Protein AF-A0A8T4GFH6-F1 (afdb_monomer_lite)

Foldseek 3Di:
DDDPPPPQADPWVLLQQLQVCLQVLPQVSNQVQAPLAAFFHRDDPVLSVVSNVWRKAFDGKDFPDDDPFWTWMWTWMATNRRIDIFTFTFGCDPSHTGRHAGCGPDTGGHHDPCPVWVLLQQLQVCLQVLNQVSNQVLADPQAQDHGDDPVLSVVSNVWHKHWDTKDFPDDDPFKTWMWTWMATNNRIDIWIFIFGQDVHDGGRRHGVVDDSSRPD

Organism: NCBI:txid261290

Radius of gyration: 20.53 Å; chains: 1; bounding box: 61×38×57 Å

Structure (mmCIF, N/CA/C/O backbone):
data_AF-A0A8T4GFH6-F1
#
_entry.id   AF-A0A8T4GFH6-F1
#
loop_
_atom_site.group_PDB
_atom_site.id
_atom_site.type_symbol
_atom_site.label_atom_id
_atom_site.label_alt_id
_atom_site.label_comp_id
_atom_site.label_asym_id
_atom_site.label_entity_id
_atom_site.label_seq_id
_atom_site.pdbx_PDB_ins_code
_atom_site.Cartn_x
_atom_site.Cartn_y
_atom_site.Cartn_z
_atom_site.occupancy
_atom_site.B_iso_or_equiv
_atom_site.auth_seq_id
_atom_site.auth_comp_id
_atom_site.auth_asym_id
_atom_site.auth_atom_id
_atom_site.pdbx_PDB_model_num
ATOM 1 N N . MET A 1 1 ? 38.550 -24.217 -15.543 1.00 35.81 1 MET A N 1
ATOM 2 C CA . MET A 1 1 ? 38.622 -23.126 -14.550 1.00 35.81 1 MET A CA 1
ATOM 3 C C . MET A 1 1 ? 37.223 -22.573 -14.432 1.00 35.81 1 MET A C 1
ATOM 5 O O . MET A 1 1 ? 36.582 -22.454 -15.469 1.00 35.81 1 MET A O 1
ATOM 9 N N . SER A 1 2 ? 36.741 -22.339 -13.216 1.00 39.94 2 SER A N 1
ATOM 10 C CA . SER A 1 2 ? 35.394 -21.816 -12.995 1.00 39.94 2 SER A CA 1
ATOM 11 C C . SER A 1 2 ? 35.290 -20.365 -13.444 1.00 39.94 2 SER A C 1
ATOM 13 O O . SER A 1 2 ? 36.202 -19.576 -13.206 1.00 39.94 2 SER A O 1
ATOM 15 N N . THR A 1 3 ? 34.137 -20.022 -13.995 1.00 38.81 3 THR A N 1
ATOM 16 C CA . THR A 1 3 ? 33.502 -18.730 -13.759 1.00 38.81 3 THR A CA 1
ATOM 17 C C . THR A 1 3 ? 32.104 -19.063 -13.278 1.00 38.81 3 THR A C 1
ATOM 19 O O . THR A 1 3 ? 31.252 -19.411 -14.094 1.00 38.81 3 THR A O 1
ATOM 22 N N . ASP A 1 4 ? 31.900 -19.025 -11.960 1.00 40.75 4 ASP A N 1
ATOM 23 C CA . ASP A 1 4 ? 30.557 -18.872 -11.411 1.00 40.75 4 ASP A CA 1
ATOM 24 C C . ASP A 1 4 ? 29.979 -17.613 -12.047 1.00 40.75 4 ASP A C 1
ATOM 26 O O . ASP A 1 4 ? 30.503 -16.510 -11.866 1.00 40.75 4 ASP A O 1
ATOM 30 N N . GLN A 1 5 ? 28.964 -17.800 -12.883 1.00 38.12 5 GLN A N 1
ATOM 31 C CA . GLN A 1 5 ? 28.286 -16.701 -13.540 1.00 38.12 5 GLN A CA 1
ATOM 32 C C . GLN A 1 5 ? 27.354 -16.084 -12.503 1.00 38.12 5 GLN A C 1
ATOM 34 O O . GLN A 1 5 ? 26.174 -16.412 -12.442 1.00 38.12 5 GLN A O 1
ATOM 39 N N . VAL A 1 6 ? 27.928 -15.228 -11.651 1.00 42.19 6 VAL A N 1
ATOM 40 C CA . VAL A 1 6 ? 27.168 -14.310 -10.802 1.00 42.19 6 VAL A CA 1
ATOM 41 C C . VAL A 1 6 ? 26.246 -13.548 -11.743 1.00 42.19 6 VAL A C 1
ATOM 43 O O . VAL A 1 6 ? 26.714 -12.724 -12.533 1.00 42.19 6 VAL A O 1
ATOM 46 N N . ILE A 1 7 ? 24.956 -13.881 -11.713 1.00 48.34 7 ILE A N 1
ATOM 47 C CA . ILE A 1 7 ? 23.935 -13.143 -12.443 1.00 48.34 7 ILE A CA 1
ATOM 48 C C . ILE A 1 7 ? 23.921 -11.767 -11.790 1.00 48.34 7 ILE A C 1
ATOM 50 O O . ILE A 1 7 ? 23.471 -11.615 -10.658 1.00 48.34 7 ILE A O 1
ATOM 54 N N . SER A 1 8 ? 24.512 -10.778 -12.457 1.00 52.97 8 SER A N 1
ATOM 55 C CA . SER A 1 8 ? 24.492 -9.407 -11.969 1.00 52.97 8 SER A CA 1
ATOM 56 C C . SER A 1 8 ? 23.050 -8.922 -12.031 1.00 52.97 8 SER A C 1
ATOM 58 O O . SER A 1 8 ? 22.541 -8.670 -13.127 1.00 52.97 8 SER A O 1
ATOM 60 N N . SER A 1 9 ? 22.406 -8.810 -10.871 1.00 74.25 9 SER A N 1
ATOM 61 C CA . SER A 1 9 ? 21.092 -8.195 -10.748 1.00 74.25 9 SER A CA 1
ATOM 62 C C . SER A 1 9 ? 21.139 -6.800 -11.373 1.00 74.25 9 SER A C 1
ATOM 64 O O . SER A 1 9 ? 21.962 -5.947 -11.033 1.00 74.25 9 SER A O 1
ATOM 66 N N . SER A 1 10 ? 20.260 -6.573 -12.338 1.00 89.56 10 SER A N 1
ATOM 67 C CA . SER A 1 10 ? 20.090 -5.288 -13.004 1.00 89.56 10 SER A CA 1
ATOM 68 C C . SER A 1 10 ? 18.603 -5.063 -13.270 1.00 89.56 10 SER A C 1
ATOM 70 O O . SER A 1 10 ? 17.847 -6.042 -13.319 1.00 89.56 10 SER A O 1
ATOM 72 N N . PRO A 1 11 ? 18.160 -3.812 -13.478 1.00 91.69 11 PRO A N 1
ATOM 73 C CA . PRO A 1 11 ? 16.785 -3.525 -13.884 1.00 91.69 11 PRO A CA 1
ATOM 74 C C . PRO A 1 11 ? 16.386 -4.328 -15.130 1.00 91.69 11 PRO A C 1
ATOM 76 O O . PRO A 1 11 ? 15.319 -4.931 -15.164 1.00 91.69 11 PRO A O 1
ATOM 79 N N . GLN A 1 12 ? 17.303 -4.452 -16.098 1.00 94.69 12 GLN A N 1
ATOM 80 C CA . GLN A 1 12 ? 17.122 -5.265 -17.300 1.00 94.69 12 GLN A CA 1
ATOM 81 C C . GLN A 1 12 ? 16.995 -6.768 -17.009 1.00 94.69 12 GLN A C 1
ATOM 83 O O . GLN A 1 12 ? 16.082 -7.402 -17.525 1.00 94.69 12 GLN A O 1
ATOM 88 N N . ALA A 1 13 ? 17.884 -7.353 -16.199 1.00 93.31 13 ALA A N 1
ATOM 89 C CA . ALA A 1 13 ? 17.824 -8.784 -15.877 1.00 93.31 13 ALA A CA 1
ATOM 90 C C . ALA A 1 13 ? 16.562 -9.132 -15.068 1.00 93.31 13 ALA A C 1
ATOM 92 O O . ALA A 1 13 ? 15.988 -10.209 -15.231 1.00 93.31 13 ALA A O 1
ATOM 93 N N . THR A 1 14 ? 16.100 -8.191 -14.243 1.00 94.19 14 THR A N 1
ATOM 94 C CA . THR A 1 14 ? 14.831 -8.276 -13.508 1.00 94.19 14 THR A CA 1
ATOM 95 C C . THR A 1 14 ? 13.653 -8.213 -14.465 1.00 94.19 14 THR A C 1
ATOM 97 O O . THR A 1 14 ? 12.796 -9.082 -14.414 1.00 94.19 14 THR A O 1
ATOM 100 N N . ALA A 1 15 ? 13.634 -7.238 -15.377 1.00 93.88 15 ALA A N 1
ATOM 101 C CA . ALA A 1 15 ? 12.613 -7.108 -16.410 1.00 93.88 15 ALA A CA 1
ATOM 102 C C . ALA A 1 15 ? 12.519 -8.357 -17.305 1.00 93.88 15 ALA A C 1
ATOM 104 O O . ALA A 1 15 ? 11.422 -8.819 -17.598 1.00 93.88 15 ALA A O 1
ATOM 105 N N . GLU A 1 16 ? 13.655 -8.936 -17.698 1.00 95.50 16 GLU A N 1
ATOM 106 C CA . GLU A 1 16 ? 13.700 -10.177 -18.478 1.00 95.50 16 GLU A CA 1
ATOM 107 C C . GLU A 1 16 ? 13.177 -11.380 -17.677 1.00 95.50 16 GLU A C 1
ATOM 109 O O . GLU A 1 16 ? 12.393 -12.172 -18.194 1.00 95.50 16 GLU A O 1
ATOM 114 N N . THR A 1 17 ? 13.574 -11.512 -16.407 1.00 95.38 17 THR A N 1
ATOM 115 C CA . THR A 1 17 ? 13.105 -12.602 -15.530 1.00 95.38 17 THR A CA 1
ATOM 116 C C . THR A 1 17 ? 11.615 -12.464 -15.218 1.00 95.38 17 THR A C 1
ATOM 118 O O . THR A 1 17 ? 10.894 -13.454 -15.229 1.00 95.38 17 THR A O 1
ATOM 121 N N . TYR A 1 18 ? 11.145 -11.232 -15.030 1.00 93.38 18 TYR A N 1
ATOM 122 C CA . TYR A 1 18 ? 9.743 -10.885 -14.836 1.00 93.38 18 TYR A CA 1
ATOM 123 C C . TYR A 1 18 ? 8.895 -11.277 -16.044 1.00 93.38 18 TYR A C 1
ATOM 125 O O . TYR A 1 18 ? 7.902 -11.976 -15.891 1.00 93.38 18 TYR A O 1
ATOM 133 N N . VAL A 1 19 ? 9.324 -10.902 -17.251 1.00 93.75 19 VAL A N 1
ATOM 134 C CA . VAL A 1 19 ? 8.632 -11.288 -18.488 1.00 93.75 19 VAL A CA 1
ATOM 135 C C . VAL A 1 19 ? 8.653 -12.803 -18.705 1.00 93.75 19 VAL A C 1
ATOM 137 O O . VAL A 1 19 ? 7.643 -13.366 -19.107 1.00 93.75 19 VAL A O 1
ATOM 140 N N . ARG A 1 20 ? 9.752 -13.486 -18.364 1.00 94.75 20 ARG A N 1
ATOM 141 C CA . ARG A 1 20 ? 9.820 -14.953 -18.424 1.00 94.75 20 ARG A CA 1
ATOM 142 C C . ARG A 1 20 ? 8.850 -15.630 -17.452 1.00 94.75 20 ARG A C 1
ATOM 144 O O . ARG A 1 20 ? 8.184 -16.572 -17.847 1.00 94.75 20 ARG A O 1
ATOM 151 N N . ALA A 1 21 ? 8.730 -15.140 -16.218 1.00 94.88 21 ALA A N 1
ATOM 152 C CA . ALA A 1 21 ? 7.780 -15.687 -15.247 1.00 94.88 21 ALA A CA 1
ATOM 153 C C . ALA A 1 21 ? 6.310 -15.459 -15.665 1.00 94.88 21 ALA A C 1
ATOM 155 O O . ALA A 1 21 ? 5.454 -16.292 -15.367 1.00 94.88 21 ALA A O 1
ATOM 156 N N . LEU A 1 22 ? 6.026 -14.378 -16.408 1.00 92.19 22 LEU A N 1
ATOM 157 C CA . LEU A 1 22 ? 4.728 -14.162 -17.059 1.00 92.19 22 LEU A CA 1
ATOM 158 C C . LEU A 1 22 ? 4.444 -15.203 -18.160 1.00 92.19 22 LEU A C 1
ATOM 160 O O . LEU A 1 22 ? 3.344 -15.750 -18.185 1.00 92.19 22 LEU A O 1
ATOM 164 N N . ASP A 1 23 ? 5.423 -15.489 -19.025 1.00 94.44 23 ASP A N 1
ATOM 165 C CA . ASP A 1 23 ? 5.332 -16.475 -20.123 1.00 94.44 23 ASP A CA 1
ATOM 166 C C . ASP A 1 23 ? 5.221 -17.927 -19.617 1.00 94.44 23 ASP A C 1
ATOM 168 O O . ASP A 1 23 ? 4.371 -18.693 -20.066 1.00 94.44 23 ASP A O 1
ATOM 172 N N . ASP A 1 24 ? 6.009 -18.285 -18.595 1.00 94.56 24 ASP A N 1
ATOM 173 C CA . ASP A 1 24 ? 5.951 -19.586 -17.907 1.00 94.56 24 ASP A CA 1
ATOM 174 C C . ASP A 1 24 ? 4.651 -19.781 -17.085 1.00 94.56 24 ASP A C 1
ATOM 176 O O . ASP A 1 24 ? 4.441 -20.846 -16.496 1.00 94.56 24 ASP A O 1
ATOM 180 N N . ALA A 1 25 ? 3.771 -18.771 -17.037 1.00 92.12 25 ALA A N 1
ATOM 181 C CA . ALA A 1 25 ? 2.560 -18.732 -16.220 1.00 92.12 25 ALA A CA 1
ATOM 182 C C . ALA A 1 25 ? 2.812 -18.954 -14.707 1.00 92.12 25 ALA A C 1
ATOM 184 O O . ALA A 1 25 ? 1.933 -19.437 -13.984 1.00 92.12 25 ALA A O 1
ATOM 185 N N . ASP A 1 26 ? 3.979 -18.540 -14.200 1.00 94.38 26 ASP A N 1
ATOM 186 C CA . ASP A 1 26 ? 4.351 -18.666 -12.789 1.00 94.38 26 ASP A CA 1
ATOM 187 C C . ASP A 1 26 ? 4.057 -17.371 -12.012 1.00 94.38 26 ASP A C 1
ATOM 189 O O . ASP A 1 26 ? 4.843 -16.414 -11.966 1.00 94.38 26 ASP A O 1
ATOM 193 N N . ARG A 1 27 ? 2.880 -17.345 -11.376 1.00 92.75 27 ARG A N 1
ATOM 194 C CA . ARG A 1 27 ? 2.432 -16.210 -10.561 1.00 92.75 27 ARG A CA 1
ATOM 195 C C . ARG A 1 27 ? 3.344 -15.942 -9.384 1.00 92.75 27 ARG A C 1
ATOM 197 O O . ARG A 1 27 ? 3.600 -14.780 -9.064 1.00 92.75 27 ARG A O 1
ATOM 204 N N . ASP A 1 28 ? 3.761 -17.001 -8.709 1.00 91.69 28 ASP A N 1
ATOM 205 C CA . ASP A 1 28 ? 4.446 -16.881 -7.436 1.00 91.69 28 ASP A CA 1
ATOM 206 C C . ASP A 1 28 ? 5.872 -16.368 -7.705 1.00 91.69 28 ASP A C 1
ATOM 208 O O . ASP A 1 28 ? 6.252 -15.347 -7.129 1.00 91.69 28 ASP A O 1
ATOM 212 N N . ALA A 1 29 ? 6.561 -16.900 -8.725 1.00 89.94 29 ALA A N 1
ATOM 213 C CA . ALA A 1 29 ? 7.823 -16.344 -9.231 1.00 89.94 29 ALA A CA 1
ATOM 214 C C . ALA A 1 29 ? 7.684 -14.901 -9.759 1.00 89.94 29 ALA A C 1
ATOM 216 O O . ALA A 1 29 ? 8.587 -14.077 -9.606 1.00 89.94 29 ALA A O 1
ATOM 217 N N . THR A 1 30 ? 6.542 -14.541 -10.351 1.00 90.62 30 THR A N 1
ATOM 218 C CA . THR A 1 30 ? 6.312 -13.152 -10.784 1.00 90.62 30 THR A CA 1
ATOM 219 C C . THR A 1 30 ? 6.056 -12.201 -9.607 1.00 90.62 30 THR A C 1
ATOM 221 O O . THR A 1 30 ? 6.358 -11.008 -9.690 1.00 90.62 30 THR A O 1
ATOM 224 N N . ASN A 1 31 ? 5.503 -12.704 -8.504 1.00 90.69 31 ASN A N 1
ATOM 225 C CA . ASN A 1 31 ? 5.265 -11.948 -7.275 1.00 90.69 31 ASN A CA 1
ATOM 226 C C . ASN A 1 31 ? 6.517 -11.773 -6.424 1.00 90.69 31 ASN A C 1
ATOM 228 O O . ASN A 1 31 ? 6.662 -10.734 -5.785 1.00 90.69 31 ASN A O 1
ATOM 232 N N . GLU A 1 32 ? 7.444 -12.725 -6.479 1.00 87.81 32 GLU A N 1
ATOM 233 C CA . GLU A 1 32 ? 8.786 -12.602 -5.899 1.00 87.81 32 GLU A CA 1
ATOM 234 C C . GLU A 1 32 ? 9.563 -11.397 -6.471 1.00 87.81 32 GLU A C 1
ATOM 236 O O . GLU A 1 32 ? 10.398 -10.815 -5.786 1.00 87.81 32 GLU A O 1
ATOM 241 N N . LEU A 1 33 ? 9.231 -10.948 -7.688 1.00 92.56 33 LEU A N 1
ATOM 242 C CA . LEU A 1 33 ? 9.870 -9.809 -8.367 1.00 92.56 33 LEU A CA 1
ATOM 243 C C . LEU A 1 33 ? 9.223 -8.445 -8.061 1.00 92.56 33 LEU A C 1
ATOM 245 O O . LEU A 1 33 ? 9.627 -7.412 -8.607 1.00 92.56 33 LEU A O 1
ATOM 249 N N . VAL A 1 34 ? 8.213 -8.427 -7.192 1.00 88.00 34 VAL A N 1
ATOM 250 C CA . VAL A 1 34 ? 7.446 -7.238 -6.819 1.00 88.00 34 VAL A CA 1
ATOM 251 C C . VAL A 1 34 ? 7.889 -6.771 -5.447 1.00 88.00 34 VAL A C 1
ATOM 253 O O . VAL A 1 34 ? 7.849 -7.525 -4.475 1.00 88.00 34 VAL A O 1
ATOM 256 N N . ALA A 1 35 ? 8.290 -5.508 -5.338 1.00 81.44 35 ALA A N 1
ATOM 257 C CA . ALA A 1 35 ? 8.693 -4.973 -4.053 1.00 81.44 35 ALA A CA 1
ATOM 258 C C . ALA A 1 35 ? 7.457 -4.831 -3.160 1.00 81.44 35 ALA A C 1
ATOM 260 O O . ALA A 1 35 ? 6.725 -3.847 -3.267 1.00 81.44 35 ALA A O 1
ATOM 261 N N . ASN A 1 36 ? 7.286 -5.766 -2.219 1.00 71.62 36 ASN A N 1
ATOM 262 C CA . ASN A 1 36 ? 6.282 -5.662 -1.154 1.00 71.62 36 ASN A CA 1
ATOM 263 C C . ASN A 1 36 ? 6.290 -4.255 -0.521 1.00 71.62 36 ASN A C 1
ATOM 265 O O . ASN A 1 36 ? 5.217 -3.720 -0.280 1.00 71.62 36 ASN A O 1
ATOM 269 N N . GLY A 1 37 ? 7.500 -3.671 -0.399 1.00 59.19 37 GLY A N 1
ATOM 270 C CA . GLY A 1 37 ? 7.875 -2.325 0.067 1.00 59.19 37 GLY A CA 1
ATOM 271 C C . GLY A 1 37 ? 7.327 -1.097 -0.684 1.00 59.19 37 GLY A C 1
ATOM 272 O O . GLY A 1 37 ? 7.328 0.002 -0.130 1.00 59.19 37 GLY A O 1
ATOM 273 N N . GLY A 1 38 ? 6.967 -1.236 -1.962 1.00 63.72 38 GLY A N 1
ATOM 274 C CA . GLY A 1 38 ? 6.750 -0.095 -2.859 1.00 63.72 38 GLY A CA 1
ATOM 275 C C . GLY A 1 38 ? 5.318 0.432 -2.874 1.00 63.72 38 GLY A C 1
ATOM 276 O O . GLY A 1 38 ? 4.570 0.209 -1.937 1.00 63.72 38 GLY A O 1
ATOM 277 N N . PRO A 1 39 ? 4.902 1.121 -3.944 1.00 60.38 39 PRO A N 1
ATOM 278 C CA . PRO A 1 39 ? 3.506 1.212 -4.339 1.00 60.38 39 PRO A CA 1
ATOM 279 C C . PRO A 1 39 ? 3.255 0.349 -5.597 1.00 60.38 39 PRO A C 1
ATOM 281 O O . PRO A 1 39 ? 2.797 0.859 -6.616 1.00 60.38 39 PRO A O 1
ATOM 284 N N . LEU A 1 40 ? 3.522 -0.965 -5.537 1.00 75.12 40 LEU A N 1
ATOM 285 C CA . LEU A 1 40 ? 3.045 -1.985 -6.494 1.00 75.12 40 LEU A CA 1
ATOM 286 C C . LEU A 1 40 ? 2.761 -3.344 -5.804 1.00 75.12 40 LEU A C 1
ATOM 288 O O . LEU A 1 40 ? 3.707 -3.957 -5.327 1.00 75.12 40 LEU A O 1
ATOM 292 N N . GLU A 1 41 ? 1.500 -3.808 -5.707 1.00 76.19 41 GLU A N 1
ATOM 293 C CA . GLU A 1 41 ? 1.115 -5.047 -4.963 1.00 76.19 41 GLU A CA 1
ATOM 294 C C . GLU A 1 41 ? 1.453 -6.286 -5.772 1.00 76.19 41 GLU A C 1
ATOM 296 O O . GLU A 1 41 ? 1.442 -6.273 -7.005 1.00 76.19 41 GLU A O 1
ATOM 301 N N . THR A 1 42 ? 1.707 -7.376 -5.052 1.00 82.12 42 THR A N 1
ATOM 302 C CA . THR A 1 42 ? 1.742 -8.723 -5.610 1.00 82.12 42 THR A CA 1
ATOM 303 C C . THR A 1 42 ? 0.423 -9.035 -6.326 1.00 82.12 42 THR A C 1
ATOM 305 O O . THR A 1 42 ? -0.654 -8.625 -5.902 1.00 82.12 42 THR A O 1
ATOM 308 N N . TRP A 1 43 ? 0.518 -9.744 -7.448 1.00 82.00 43 TRP A N 1
ATOM 309 C CA . TRP A 1 43 ? -0.610 -10.226 -8.229 1.00 82.00 43 TRP A CA 1
ATOM 310 C C . TRP A 1 43 ? -1.448 -11.189 -7.379 1.00 82.00 43 TRP A C 1
ATOM 312 O O . TRP A 1 43 ? -0.961 -12.235 -6.922 1.00 82.00 43 TRP A O 1
ATOM 322 N N . SER A 1 44 ? -2.734 -10.895 -7.237 1.00 81.50 44 SER A N 1
ATOM 323 C CA . SER A 1 44 ? -3.724 -11.894 -6.833 1.00 81.50 44 SER A CA 1
ATOM 324 C C . SER A 1 44 ? -3.746 -13.076 -7.816 1.00 81.50 44 SER A C 1
ATOM 326 O O . SER A 1 44 ? -3.259 -12.971 -8.942 1.00 81.50 44 SER A O 1
ATOM 328 N N . GLU A 1 45 ? -4.290 -14.223 -7.392 1.00 77.31 45 GLU A N 1
ATOM 329 C CA . GLU A 1 45 ? -4.419 -15.415 -8.254 1.00 77.31 45 GLU A CA 1
ATOM 330 C C . GLU A 1 45 ? -5.104 -15.057 -9.584 1.00 77.31 45 GLU A C 1
ATOM 332 O O . GLU A 1 45 ? -4.577 -15.337 -10.658 1.00 77.31 45 GLU A O 1
ATOM 337 N N . THR A 1 46 ? -6.205 -14.309 -9.498 1.00 68.19 46 THR A N 1
ATOM 338 C CA . THR A 1 46 ? -7.035 -13.873 -10.627 1.00 68.19 46 THR A CA 1
ATOM 339 C C . THR A 1 46 ? -6.339 -12.921 -11.601 1.00 68.19 46 THR A C 1
ATOM 341 O O . THR A 1 46 ? -6.501 -13.070 -12.811 1.00 68.19 46 THR A O 1
ATOM 344 N N . GLU A 1 47 ? -5.592 -11.920 -11.118 1.00 74.88 47 GLU A N 1
ATOM 345 C CA . GLU A 1 47 ? -4.904 -10.972 -12.017 1.00 74.88 47 GLU A CA 1
ATOM 346 C C . GLU A 1 47 ? -3.863 -11.681 -12.890 1.00 74.88 47 GLU A C 1
ATOM 348 O O . GLU A 1 47 ? -3.578 -11.250 -14.009 1.00 74.88 47 GLU A O 1
ATOM 353 N N . PHE A 1 48 ? -3.328 -12.794 -12.389 1.00 81.94 48 PHE A N 1
ATOM 354 C CA . PHE A 1 48 ? -2.291 -13.545 -13.063 1.00 81.94 48 PHE A CA 1
ATOM 355 C C . PHE A 1 48 ? -2.802 -14.510 -14.141 1.00 81.94 48 PHE A C 1
ATOM 357 O O . PHE A 1 48 ? -2.162 -14.667 -15.180 1.00 81.94 48 PHE A O 1
ATOM 364 N N . GLU A 1 49 ? -3.974 -15.123 -13.946 1.00 81.44 49 GLU A N 1
ATOM 365 C CA . GLU A 1 49 ? -4.558 -16.061 -14.922 1.00 81.44 49 GLU A CA 1
ATOM 366 C C . GLU A 1 49 ? -4.771 -15.437 -16.315 1.00 81.44 49 GLU A C 1
ATOM 368 O O . GLU A 1 49 ? -4.776 -16.151 -17.319 1.00 81.44 49 GLU A O 1
ATOM 373 N N . TRP A 1 50 ? -4.940 -14.111 -16.401 1.00 75.31 50 TRP A N 1
ATOM 374 C CA . TRP A 1 50 ? -5.081 -13.405 -17.678 1.00 75.31 50 TRP A CA 1
ATOM 375 C C . TRP A 1 50 ? -3.759 -13.280 -18.438 1.00 75.31 50 TRP A C 1
ATOM 377 O O . TRP A 1 50 ? -3.716 -13.541 -19.641 1.00 75.31 50 TRP A O 1
ATOM 387 N N . VAL A 1 51 ? -2.687 -12.866 -17.757 1.00 79.94 51 VAL A N 1
ATOM 388 C CA . VAL A 1 51 ? -1.386 -12.645 -18.405 1.00 79.94 51 VAL A CA 1
ATOM 389 C C . VAL A 1 51 ? -0.744 -13.977 -18.809 1.00 79.94 51 VAL A C 1
ATOM 391 O O . VAL A 1 51 ? -0.186 -14.070 -19.897 1.00 79.94 51 VAL A O 1
ATOM 394 N N . ALA A 1 52 ? -1.000 -15.036 -18.035 1.00 85.38 52 ALA A N 1
ATOM 395 C CA . ALA A 1 52 ? -0.671 -16.432 -18.336 1.00 85.38 52 ALA A CA 1
ATOM 396 C C . ALA A 1 52 ? -1.353 -17.033 -19.593 1.00 85.38 52 ALA A C 1
ATOM 398 O O . ALA A 1 52 ? -1.085 -18.181 -19.947 1.00 85.38 52 ALA A O 1
ATOM 399 N N . ALA A 1 53 ? -2.277 -16.320 -20.251 1.00 83.38 53 ALA A N 1
ATOM 400 C CA . ALA A 1 53 ? -2.996 -16.815 -21.433 1.00 83.38 53 ALA A CA 1
ATOM 401 C C . ALA A 1 53 ? -2.358 -16.410 -22.778 1.00 83.38 53 ALA A C 1
ATOM 403 O O . ALA A 1 53 ? -2.883 -16.776 -23.836 1.00 83.38 53 ALA A O 1
ATOM 404 N N . PHE A 1 54 ? -1.268 -15.641 -22.749 1.00 84.12 54 PHE A N 1
ATOM 405 C CA . PHE A 1 54 ? -0.546 -15.167 -23.927 1.00 84.12 54 PHE A CA 1
ATOM 406 C C . PHE A 1 54 ? 0.877 -15.718 -23.932 1.00 84.12 54 PHE A C 1
ATOM 408 O O . PHE A 1 54 ? 1.499 -15.798 -22.882 1.00 84.12 54 PHE A O 1
ATOM 415 N N . ASP A 1 55 ? 1.407 -16.002 -25.122 1.00 88.94 55 ASP A N 1
ATOM 416 C CA . ASP A 1 55 ? 2.854 -16.121 -25.310 1.00 88.94 55 ASP A CA 1
ATOM 417 C C . ASP A 1 55 ? 3.462 -14.705 -25.167 1.00 88.94 55 ASP A C 1
ATOM 419 O O . ASP A 1 55 ? 2.992 -13.767 -25.842 1.00 88.94 55 ASP A O 1
ATOM 423 N N . ILE A 1 56 ? 4.457 -14.534 -24.286 1.00 91.50 56 ILE A N 1
ATOM 424 C CA . ILE A 1 56 ? 5.079 -13.243 -23.945 1.00 91.50 56 ILE A CA 1
ATOM 425 C C . ILE A 1 56 ? 6.612 -13.318 -24.042 1.00 91.50 56 ILE A C 1
ATOM 427 O O . ILE A 1 56 ? 7.310 -13.748 -23.128 1.00 91.50 56 ILE A O 1
ATOM 431 N N . ASP A 1 57 ? 7.175 -12.769 -25.117 1.00 93.31 57 ASP A N 1
ATOM 432 C CA . ASP A 1 57 ? 8.627 -12.679 -25.293 1.00 93.31 57 ASP A CA 1
ATOM 433 C C . ASP A 1 57 ? 9.199 -11.368 -24.726 1.00 93.31 57 ASP A C 1
ATOM 435 O O . ASP A 1 57 ? 8.713 -10.271 -25.019 1.00 93.31 57 ASP A O 1
ATOM 439 N N . PHE A 1 58 ? 10.328 -11.439 -24.016 1.00 94.56 58 PHE A N 1
ATOM 440 C CA . PHE A 1 58 ? 11.143 -10.255 -23.725 1.00 94.56 58 PHE A CA 1
ATOM 441 C C . PHE A 1 58 ? 11.876 -9.787 -24.994 1.00 94.56 58 PHE A C 1
ATOM 443 O O . PHE A 1 58 ? 12.670 -10.528 -25.575 1.00 94.56 58 PHE A O 1
ATOM 450 N N . VAL A 1 59 ? 11.648 -8.537 -25.411 1.00 95.62 59 VAL A N 1
ATOM 451 C CA . VAL A 1 59 ? 12.235 -7.953 -26.634 1.00 95.62 59 VAL A CA 1
ATOM 452 C C . VAL A 1 59 ? 13.384 -6.994 -26.315 1.00 95.62 59 VAL A C 1
ATOM 454 O O . VAL A 1 59 ? 14.358 -6.933 -27.069 1.00 95.62 59 VAL A O 1
ATOM 457 N N . GLY A 1 60 ? 13.312 -6.250 -25.209 1.00 94.81 60 GLY A N 1
ATOM 458 C CA . GLY A 1 60 ? 14.379 -5.333 -24.817 1.00 94.81 60 GLY A CA 1
ATOM 459 C C . GLY A 1 60 ? 14.099 -4.528 -23.553 1.00 94.81 60 GLY A C 1
ATOM 460 O O . GLY A 1 60 ? 13.026 -4.603 -22.962 1.00 94.81 60 GLY A O 1
ATOM 461 N N . PHE A 1 61 ? 15.090 -3.734 -23.154 1.00 96.62 61 PHE A N 1
ATOM 462 C CA . PHE A 1 61 ? 15.022 -2.832 -22.009 1.00 96.62 61 PHE A CA 1
ATOM 463 C C . PHE A 1 61 ? 15.775 -1.534 -22.323 1.00 96.62 61 PHE A C 1
ATOM 465 O O . PHE A 1 61 ? 16.912 -1.597 -22.796 1.00 96.62 61 PHE A O 1
ATOM 472 N N . GLU A 1 62 ? 15.171 -0.382 -22.039 1.00 96.06 62 GLU A N 1
ATOM 473 C CA . GLU A 1 62 ? 15.801 0.939 -22.142 1.00 96.06 62 GLU A CA 1
ATOM 474 C C . GLU A 1 62 ? 15.726 1.673 -20.795 1.00 96.06 62 GLU A C 1
ATOM 476 O O . GLU A 1 62 ? 14.661 1.797 -20.195 1.00 96.06 62 GLU A O 1
ATOM 481 N N . THR A 1 63 ? 16.863 2.174 -20.307 1.00 94.69 63 THR A N 1
ATOM 482 C CA . THR A 1 63 ? 16.904 3.050 -19.127 1.00 94.69 63 THR A CA 1
ATOM 483 C C . THR A 1 63 ? 16.473 4.463 -19.523 1.00 94.69 63 THR A C 1
ATOM 485 O O . THR A 1 63 ? 17.127 5.096 -20.351 1.00 94.69 63 THR A O 1
ATOM 488 N N . VAL A 1 64 ? 15.400 4.961 -18.906 1.00 88.19 64 VAL A N 1
ATOM 489 C CA . VAL A 1 64 ? 14.808 6.286 -19.163 1.00 88.19 64 VAL A CA 1
ATOM 490 C C . VAL A 1 64 ? 15.317 7.327 -18.163 1.00 88.19 64 VAL A C 1
ATOM 492 O O . VAL A 1 64 ? 15.672 8.438 -18.549 1.00 88.19 64 VAL A O 1
ATOM 495 N N . GLU A 1 65 ? 15.371 6.954 -16.884 1.00 86.56 65 GLU A N 1
ATOM 496 C CA . GLU A 1 65 ? 15.935 7.745 -15.784 1.00 86.56 65 GLU A CA 1
ATOM 497 C C . GLU A 1 65 ? 16.777 6.809 -14.911 1.00 86.56 65 GLU A C 1
ATOM 499 O O . GLU A 1 65 ? 16.383 5.664 -14.675 1.00 86.56 65 GLU A O 1
ATOM 504 N N . ASP A 1 66 ? 17.945 7.279 -14.479 1.00 85.69 66 ASP A N 1
ATOM 505 C CA . ASP A 1 66 ? 18.933 6.505 -13.724 1.00 85.69 66 ASP A CA 1
ATOM 506 C C . ASP A 1 66 ? 19.444 7.362 -12.561 1.00 85.69 66 ASP A C 1
ATOM 508 O O . ASP A 1 66 ? 20.324 8.212 -12.734 1.00 85.69 66 ASP A O 1
ATOM 512 N N . ASP A 1 67 ? 18.839 7.167 -11.392 1.00 76.06 67 ASP A N 1
ATOM 513 C CA . ASP A 1 67 ? 19.369 7.622 -10.112 1.00 76.06 67 ASP A CA 1
ATOM 514 C C . ASP A 1 67 ? 20.081 6.446 -9.427 1.00 76.06 67 ASP A C 1
ATOM 516 O O . ASP A 1 67 ? 19.632 5.304 -9.531 1.00 76.06 67 ASP A O 1
ATOM 520 N N . ASP A 1 68 ? 21.114 6.722 -8.618 1.00 67.88 68 ASP A N 1
ATOM 521 C CA . ASP A 1 68 ? 22.017 5.730 -7.987 1.00 67.88 68 ASP A CA 1
ATOM 522 C C . ASP A 1 68 ? 21.334 4.536 -7.254 1.00 67.88 68 ASP A C 1
ATOM 524 O O . ASP A 1 68 ? 21.995 3.543 -6.936 1.00 67.88 68 ASP A O 1
ATOM 528 N N . ALA A 1 69 ? 20.031 4.616 -6.951 1.00 73.94 69 ALA A N 1
ATOM 529 C CA . ALA A 1 69 ? 19.230 3.550 -6.333 1.00 73.94 69 ALA A CA 1
ATOM 530 C C . ALA A 1 69 ? 17.830 3.321 -6.959 1.00 73.94 69 ALA A C 1
ATOM 532 O O . ALA A 1 69 ? 17.067 2.486 -6.457 1.00 73.94 69 ALA A O 1
ATOM 533 N N . SER A 1 70 ? 17.463 4.052 -8.017 1.00 82.94 70 SER A N 1
ATOM 534 C CA . SER A 1 70 ? 16.135 4.021 -8.644 1.00 82.94 70 SER A CA 1
ATOM 535 C C . SER A 1 70 ? 16.274 4.192 -10.152 1.00 82.94 70 SER A C 1
ATOM 537 O O . SER A 1 70 ? 16.709 5.237 -10.621 1.00 82.94 70 SER A O 1
ATOM 539 N N . VAL A 1 71 ? 15.847 3.185 -10.908 1.00 91.56 71 VAL A N 1
ATOM 540 C CA . VAL A 1 71 ? 15.871 3.209 -12.370 1.00 91.56 71 VAL A CA 1
ATOM 541 C C . VAL A 1 71 ? 14.446 3.195 -12.888 1.00 91.56 71 VAL A C 1
ATOM 543 O O . VAL A 1 71 ? 13.670 2.288 -12.586 1.00 91.56 71 VAL A O 1
ATOM 546 N N . ILE A 1 72 ? 14.108 4.186 -13.705 1.00 89.12 72 ILE A N 1
ATOM 547 C CA . ILE A 1 72 ? 12.898 4.158 -14.520 1.00 89.12 72 ILE A CA 1
ATOM 548 C C . ILE A 1 72 ? 13.273 3.473 -15.830 1.00 89.12 72 ILE A C 1
ATOM 550 O O . ILE A 1 72 ? 14.046 4.012 -16.621 1.00 89.12 72 ILE A O 1
ATOM 554 N N . GLY A 1 73 ? 12.760 2.262 -16.025 1.00 91.19 73 GLY A N 1
ATOM 555 C CA . GLY A 1 73 ? 13.092 1.405 -17.157 1.00 91.19 73 GLY A CA 1
ATOM 556 C C . GLY A 1 73 ? 11.880 1.076 -18.015 1.00 91.19 73 GLY A C 1
ATOM 557 O O . GLY A 1 73 ? 10.841 0.680 -17.483 1.00 91.19 73 GLY A O 1
ATOM 558 N N . ASP A 1 74 ? 12.053 1.194 -19.327 1.00 94.12 74 ASP A N 1
ATOM 559 C CA . ASP A 1 74 ? 11.104 0.779 -20.354 1.00 94.12 74 ASP A CA 1
ATOM 560 C C . ASP A 1 74 ? 11.404 -0.660 -20.783 1.00 94.12 74 ASP A C 1
ATOM 562 O O . ASP A 1 74 ? 12.388 -0.929 -21.474 1.00 94.12 74 ASP A O 1
ATOM 566 N N . ILE A 1 75 ? 10.546 -1.599 -20.384 1.00 95.00 75 ILE A N 1
ATOM 567 C CA . ILE A 1 75 ? 10.573 -2.989 -20.848 1.00 95.00 75 ILE A CA 1
ATOM 568 C C . ILE A 1 75 ? 9.805 -3.059 -22.164 1.00 95.00 75 ILE A C 1
ATOM 570 O O . ILE A 1 75 ? 8.616 -2.758 -22.190 1.00 95.00 75 ILE A O 1
ATOM 574 N N . THR A 1 76 ? 10.445 -3.497 -23.245 1.00 94.12 76 THR A N 1
ATOM 575 C CA . THR A 1 76 ? 9.754 -3.848 -24.492 1.00 94.12 76 THR A CA 1
ATOM 576 C C . THR A 1 76 ? 9.537 -5.356 -24.536 1.00 94.12 76 THR A C 1
ATOM 578 O O . THR A 1 76 ? 10.475 -6.128 -24.322 1.00 94.12 76 THR A O 1
ATOM 581 N N . MET A 1 77 ? 8.314 -5.782 -24.830 1.00 92.31 77 MET A N 1
ATOM 582 C CA . MET A 1 77 ? 7.902 -7.187 -24.884 1.00 92.31 77 MET A CA 1
ATOM 583 C C . MET A 1 77 ? 7.014 -7.445 -26.099 1.00 92.31 77 MET A C 1
ATOM 585 O O . MET A 1 77 ? 6.362 -6.527 -26.600 1.00 92.31 77 MET A O 1
ATOM 589 N N . ALA A 1 78 ? 6.996 -8.683 -26.589 1.00 90.81 78 ALA A N 1
ATOM 590 C CA . ALA A 1 78 ? 6.042 -9.114 -27.596 1.00 90.81 78 ALA A CA 1
ATOM 591 C C . ALA A 1 78 ? 4.956 -9.972 -26.949 1.00 90.81 78 ALA A C 1
ATOM 593 O O . ALA A 1 78 ? 5.278 -10.926 -26.259 1.00 90.81 78 ALA A O 1
ATOM 594 N N . ILE A 1 79 ? 3.687 -9.638 -27.179 1.00 86.12 79 ILE A N 1
ATOM 595 C CA . ILE A 1 79 ? 2.521 -10.317 -26.603 1.00 86.12 79 ILE A CA 1
ATOM 596 C C . ILE A 1 79 ? 1.661 -10.818 -27.764 1.00 86.12 79 ILE A C 1
ATOM 598 O O . ILE A 1 79 ? 1.156 -10.023 -28.569 1.00 86.12 79 ILE A O 1
ATOM 602 N N . GLY A 1 80 ? 1.531 -12.140 -27.908 1.00 81.25 80 GLY A N 1
ATOM 603 C CA . GLY A 1 80 ? 0.727 -12.754 -28.976 1.00 81.25 80 GLY A CA 1
ATOM 604 C C . GLY A 1 80 ? 1.095 -12.287 -30.398 1.00 81.25 80 GLY A C 1
ATOM 605 O O . GLY A 1 80 ? 0.223 -12.178 -31.264 1.00 81.25 80 GLY A O 1
ATOM 606 N N . GLY A 1 81 ? 2.370 -11.951 -30.635 1.00 77.62 81 GLY A N 1
ATOM 607 C CA . GLY A 1 81 ? 2.892 -11.492 -31.929 1.00 77.62 81 GLY A CA 1
ATOM 608 C C . GLY A 1 81 ? 2.797 -9.985 -32.222 1.00 77.62 81 GLY A C 1
ATOM 609 O O . GLY A 1 81 ? 3.143 -9.577 -33.332 1.00 77.62 81 GLY A O 1
ATOM 610 N N . ASN A 1 82 ? 2.365 -9.156 -31.266 1.00 82.25 82 ASN A N 1
ATOM 611 C CA . ASN A 1 82 ? 2.472 -7.685 -31.321 1.00 82.25 82 ASN A CA 1
ATOM 612 C C . ASN A 1 82 ? 3.555 -7.218 -30.339 1.00 82.25 82 ASN A C 1
ATOM 614 O O . ASN A 1 82 ? 3.897 -7.982 -29.449 1.00 82.25 82 ASN A O 1
ATOM 618 N N . THR A 1 83 ? 4.112 -6.012 -30.485 1.00 89.94 83 THR A N 1
ATOM 619 C CA . THR A 1 83 ? 5.204 -5.514 -29.622 1.00 89.94 83 THR A CA 1
ATOM 620 C C . THR A 1 83 ? 4.812 -4.211 -28.940 1.00 89.94 83 THR A C 1
ATOM 622 O O . THR A 1 83 ? 4.456 -3.255 -29.627 1.00 89.94 83 THR A O 1
ATOM 625 N N . ASP A 1 84 ? 4.956 -4.175 -27.616 1.00 85.38 84 ASP A N 1
ATOM 626 C CA . ASP A 1 84 ? 4.558 -3.074 -26.737 1.00 85.38 84 ASP A CA 1
ATOM 627 C C . ASP A 1 84 ? 5.653 -2.768 -25.697 1.00 85.38 84 ASP A C 1
ATOM 629 O O . ASP A 1 84 ? 6.564 -3.571 -25.471 1.00 85.38 84 ASP A O 1
ATOM 633 N N . THR A 1 85 ? 5.566 -1.598 -25.057 1.00 90.00 85 THR A N 1
ATOM 634 C CA . THR A 1 85 ? 6.527 -1.122 -24.048 1.00 90.00 85 THR A CA 1
ATOM 635 C C . THR A 1 85 ? 5.809 -0.713 -22.759 1.00 90.00 85 THR A C 1
ATOM 637 O O . THR A 1 85 ? 4.740 -0.110 -22.810 1.00 90.00 85 THR A O 1
ATOM 640 N N . VAL A 1 86 ? 6.398 -1.028 -21.604 1.00 89.06 86 VAL A N 1
ATOM 641 C CA . VAL A 1 86 ? 5.861 -0.750 -20.258 1.00 89.06 86 VAL A CA 1
ATOM 642 C C . VAL A 1 86 ? 6.948 -0.158 -19.361 1.00 89.06 86 VAL A C 1
ATOM 644 O O . VAL A 1 86 ? 8.108 -0.556 -19.469 1.00 89.06 86 VAL A O 1
ATOM 647 N N . AR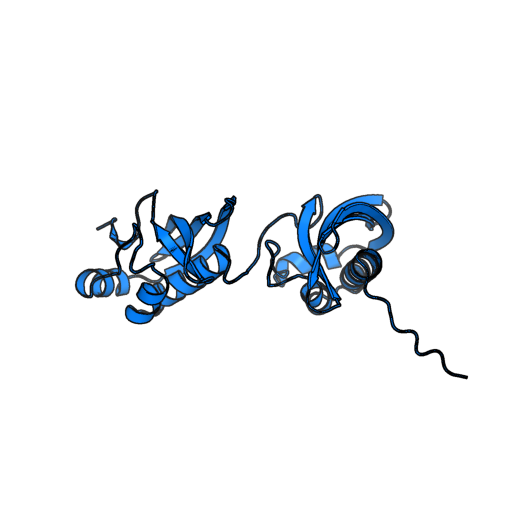G A 1 87 ? 6.597 0.763 -18.456 1.00 90.31 87 ARG A N 1
ATOM 648 C CA . ARG A 1 87 ? 7.570 1.512 -17.649 1.00 90.31 87 ARG A CA 1
ATOM 649 C C . ARG A 1 87 ? 7.455 1.180 -16.177 1.00 90.31 87 ARG A C 1
ATOM 651 O O . ARG A 1 87 ? 6.423 1.391 -15.544 1.00 90.31 87 ARG A O 1
ATOM 658 N N . TYR A 1 88 ? 8.559 0.777 -15.580 1.00 90.56 88 TYR A N 1
ATOM 659 C CA . TYR A 1 88 ? 8.605 0.504 -14.153 1.00 90.56 88 TYR A CA 1
ATOM 660 C C . TYR A 1 88 ? 9.699 1.327 -13.487 1.00 90.56 88 TYR A C 1
ATOM 662 O O . TYR A 1 88 ? 10.796 1.479 -14.023 1.00 90.56 88 TYR A O 1
ATOM 670 N N . ARG A 1 89 ? 9.407 1.842 -12.290 1.00 89.31 89 ARG A N 1
ATOM 671 C CA . ARG A 1 89 ? 10.437 2.188 -11.318 1.00 89.31 89 ARG A CA 1
ATOM 672 C C . ARG A 1 89 ? 10.926 0.877 -10.736 1.00 89.31 89 ARG A C 1
ATOM 674 O O . ARG A 1 89 ? 10.291 0.288 -9.859 1.00 89.31 89 ARG A O 1
ATOM 681 N N . PHE A 1 90 ? 12.065 0.435 -11.227 1.00 91.19 90 PHE A N 1
ATOM 682 C CA . PHE A 1 90 ? 12.873 -0.536 -10.527 1.00 91.19 90 PHE A CA 1
ATOM 683 C C . PHE A 1 90 ? 13.538 0.206 -9.379 1.00 91.19 90 PHE A C 1
ATOM 685 O O . PHE A 1 90 ? 14.164 1.248 -9.578 1.00 91.19 90 PHE A O 1
ATOM 692 N N . ARG A 1 91 ? 13.407 -0.322 -8.169 1.00 87.88 91 ARG A N 1
ATOM 693 C CA . ARG A 1 91 ? 14.234 0.119 -7.048 1.00 87.88 91 ARG A CA 1
ATOM 694 C C . ARG A 1 91 ? 15.087 -1.059 -6.648 1.00 87.88 91 ARG A C 1
ATOM 696 O O . ARG A 1 91 ? 14.623 -2.201 -6.655 1.00 87.88 91 ARG A O 1
ATOM 703 N N . ARG A 1 92 ? 16.339 -0.785 -6.309 1.00 83.94 92 ARG A N 1
ATOM 704 C CA . ARG A 1 92 ? 17.187 -1.822 -5.747 1.00 83.94 92 ARG A CA 1
ATOM 705 C C . ARG A 1 92 ? 16.710 -2.113 -4.326 1.00 83.94 92 ARG A C 1
ATOM 707 O O . ARG A 1 92 ? 16.693 -1.211 -3.488 1.00 83.94 92 ARG A O 1
ATOM 714 N N . VAL A 1 93 ? 16.297 -3.349 -4.080 1.00 79.62 93 VAL A N 1
ATOM 715 C CA . VAL A 1 93 ? 15.840 -3.857 -2.786 1.00 79.62 93 VAL A CA 1
ATOM 716 C C . VAL A 1 93 ? 16.750 -5.035 -2.454 1.00 79.62 93 VAL A C 1
ATOM 718 O O . VAL A 1 93 ? 16.738 -6.035 -3.155 1.00 79.62 93 VAL A O 1
ATOM 721 N N . GLU A 1 94 ? 17.586 -4.873 -1.426 1.00 70.94 94 GLU A N 1
ATOM 722 C CA . GLU A 1 94 ? 18.461 -5.932 -0.886 1.00 70.94 94 GLU A CA 1
ATOM 723 C C . GLU A 1 94 ? 19.360 -6.630 -1.928 1.00 70.94 94 GLU A C 1
ATOM 725 O O . GLU A 1 94 ? 19.345 -7.841 -2.102 1.00 70.94 94 GLU A O 1
ATOM 730 N N . ASP A 1 95 ? 20.176 -5.834 -2.627 1.00 77.44 95 ASP A N 1
ATOM 731 C CA . ASP A 1 95 ? 21.068 -6.241 -3.727 1.00 77.44 95 ASP A CA 1
ATOM 732 C C . ASP A 1 95 ? 20.384 -6.773 -4.999 1.00 77.44 95 ASP A C 1
ATOM 734 O O . ASP A 1 95 ? 21.002 -6.706 -6.069 1.00 77.44 95 ASP A O 1
ATOM 738 N N . GLU A 1 96 ? 19.113 -7.152 -4.939 1.00 86.12 96 GLU A N 1
ATOM 739 C CA . GLU A 1 96 ? 18.257 -7.431 -6.088 1.00 86.12 96 GLU A CA 1
ATOM 740 C C . GLU A 1 96 ? 17.620 -6.139 -6.619 1.00 86.12 96 GLU A C 1
ATOM 742 O O . GLU A 1 96 ? 17.501 -5.126 -5.926 1.00 86.12 96 GLU A O 1
ATOM 747 N N . TRP A 1 97 ? 17.251 -6.131 -7.896 1.00 91.31 97 TRP A N 1
ATOM 748 C CA . TRP A 1 97 ? 16.380 -5.090 -8.428 1.00 91.31 97 TRP A CA 1
ATOM 749 C C . TRP A 1 97 ? 14.972 -5.661 -8.409 1.00 91.31 97 TRP A C 1
ATOM 751 O O . TRP A 1 97 ? 14.756 -6.753 -8.916 1.00 91.31 97 TRP A O 1
ATOM 761 N N . LEU A 1 98 ? 14.032 -4.944 -7.799 1.00 91.94 98 LEU A N 1
ATOM 762 C CA . LEU A 1 98 ? 12.628 -5.336 -7.768 1.00 91.94 98 LEU A CA 1
ATOM 763 C C . LEU A 1 98 ? 11.787 -4.261 -8.434 1.00 91.94 98 LEU A C 1
ATOM 765 O O . LEU A 1 98 ? 12.154 -3.079 -8.491 1.00 91.94 98 LEU A O 1
ATOM 769 N N . ILE A 1 99 ? 10.622 -4.675 -8.910 1.00 88.38 99 ILE A N 1
ATOM 770 C CA . ILE A 1 99 ? 9.630 -3.754 -9.427 1.00 88.38 99 ILE A CA 1
ATOM 771 C C . ILE A 1 99 ? 8.985 -3.031 -8.238 1.00 88.38 99 ILE A C 1
ATOM 773 O O . ILE A 1 99 ? 8.206 -3.616 -7.490 1.00 88.38 99 ILE A O 1
ATOM 777 N N . TRP A 1 100 ? 9.349 -1.763 -8.043 1.00 84.31 100 TRP A N 1
ATOM 778 C CA . TRP A 1 100 ? 9.000 -0.984 -6.853 1.00 84.31 100 TRP A CA 1
ATOM 779 C C . TRP A 1 100 ? 7.703 -0.210 -7.007 1.00 84.31 100 TRP A C 1
ATOM 781 O O . TRP A 1 100 ? 6.776 -0.345 -6.218 1.00 84.31 100 TRP A O 1
ATOM 791 N N . ALA A 1 101 ? 7.651 0.612 -8.044 1.00 76.19 101 ALA A N 1
ATOM 792 C CA . ALA A 1 101 ? 6.430 1.236 -8.502 1.00 76.19 101 ALA A CA 1
ATOM 793 C C . ALA A 1 101 ? 6.332 0.909 -9.978 1.00 76.19 101 ALA A C 1
ATOM 795 O O . ALA A 1 101 ? 7.304 1.042 -10.719 1.00 76.19 101 ALA A O 1
ATOM 796 N N . ALA A 1 102 ? 5.165 0.507 -10.430 1.00 79.62 102 ALA A N 1
ATOM 797 C CA . ALA A 1 102 ? 4.892 0.549 -11.847 1.00 79.62 102 ALA A CA 1
ATOM 798 C C . ALA A 1 102 ? 4.521 1.997 -12.204 1.00 79.62 102 ALA A C 1
ATOM 800 O O . ALA A 1 102 ? 3.797 2.648 -11.455 1.00 79.62 102 ALA A O 1
ATOM 801 N N . LEU A 1 103 ? 5.086 2.527 -13.289 1.00 76.94 103 LEU A N 1
ATOM 802 C CA . LEU A 1 103 ? 4.953 3.938 -13.679 1.00 76.94 103 LEU A CA 1
ATOM 803 C C . LEU A 1 103 ? 4.193 4.113 -15.001 1.00 76.94 103 LEU A C 1
ATOM 805 O O . LEU A 1 103 ? 3.584 5.155 -15.215 1.00 76.94 103 LEU A O 1
ATOM 809 N N . ASP A 1 104 ? 4.209 3.094 -15.860 1.00 68.06 104 ASP A N 1
ATOM 810 C CA . ASP A 1 104 ? 3.392 2.956 -17.065 1.00 68.06 104 ASP A CA 1
ATOM 811 C C . ASP A 1 104 ? 3.226 1.461 -17.408 1.00 68.06 104 ASP A C 1
ATOM 813 O O . ASP A 1 104 ? 4.024 0.616 -16.994 1.00 68.06 104 ASP A O 1
ATOM 817 N N . GLY A 1 105 ? 2.224 1.119 -18.210 1.00 70.19 105 GLY A N 1
ATOM 818 C CA . GLY A 1 105 ? 2.001 -0.249 -18.669 1.00 70.19 105 GLY A CA 1
ATOM 819 C C . GLY A 1 105 ? 1.378 -1.181 -17.624 1.00 70.19 105 GLY A C 1
ATOM 820 O O . GLY A 1 105 ? 0.451 -0.801 -16.917 1.00 70.19 105 GLY A O 1
ATOM 821 N N . LEU A 1 106 ? 1.838 -2.437 -17.571 1.00 70.88 106 LEU A N 1
ATOM 822 C CA . LEU A 1 106 ? 1.042 -3.576 -17.083 1.00 70.88 106 LEU A CA 1
ATOM 823 C C . LEU A 1 106 ? 0.526 -3.503 -15.627 1.00 70.88 106 LEU A C 1
ATOM 825 O O . LEU A 1 106 ? -0.372 -4.280 -15.311 1.00 70.88 106 LEU A O 1
ATOM 829 N N . ARG A 1 107 ? 1.058 -2.651 -14.725 1.00 68.50 107 ARG A N 1
ATOM 830 C CA . ARG A 1 107 ? 0.662 -2.662 -13.290 1.00 68.50 107 ARG A CA 1
ATOM 831 C C . ARG A 1 107 ? 0.686 -1.328 -12.503 1.00 68.50 107 ARG A C 1
ATOM 833 O O . ARG A 1 107 ? 0.796 -1.385 -11.286 1.00 68.50 107 ARG A O 1
ATOM 840 N N . SER A 1 108 ? 0.648 -0.142 -13.116 1.00 52.41 108 SER A N 1
ATOM 841 C CA . SER A 1 108 ? 1.058 1.178 -12.544 1.00 52.41 108 SER A CA 1
ATOM 842 C C . SER A 1 108 ? 0.437 1.777 -11.242 1.00 52.41 108 SER A C 1
ATOM 844 O O . SER A 1 108 ? 0.245 2.987 -11.174 1.00 52.41 108 SER A O 1
ATOM 846 N N . GLY A 1 109 ? 0.240 1.008 -10.155 1.00 46.97 109 GLY A N 1
ATOM 847 C CA . GLY A 1 109 ? 0.220 1.538 -8.767 1.00 46.97 109 GLY A CA 1
ATOM 848 C C . GLY A 1 109 ? -0.515 0.696 -7.704 1.00 46.97 109 GLY A C 1
ATOM 849 O O . GLY A 1 109 ? -1.644 0.284 -7.955 1.00 46.97 109 GLY A O 1
ATOM 850 N N . THR A 1 110 ? 0.088 0.430 -6.519 1.00 47.97 110 THR A N 1
ATOM 851 C CA . THR A 1 110 ? -0.555 -0.342 -5.413 1.00 47.97 110 THR A CA 1
ATOM 852 C C . THR A 1 110 ? 0.089 -0.430 -3.965 1.00 47.97 110 THR A C 1
ATOM 854 O O . THR A 1 110 ? -0.547 0.078 -3.052 1.00 47.97 110 THR A O 1
ATOM 857 N N . ALA A 1 111 ? 1.247 -1.091 -3.698 1.00 42.53 111 ALA A N 1
ATOM 858 C CA . ALA A 1 111 ? 1.712 -1.732 -2.404 1.00 42.53 111 ALA A CA 1
ATOM 859 C C . ALA A 1 111 ? 2.139 -0.954 -1.133 1.00 42.53 111 ALA A C 1
ATOM 861 O O . ALA A 1 111 ? 1.524 0.052 -0.792 1.00 42.53 111 ALA A O 1
ATOM 862 N N . GLY A 1 112 ? 3.104 -1.535 -0.372 1.00 43.66 112 GLY A N 1
ATOM 863 C CA . GLY A 1 112 ? 3.329 -1.531 1.068 1.00 43.66 112 GLY A CA 1
ATOM 864 C C . GLY A 1 112 ? 4.739 -1.202 1.585 1.00 43.66 112 GLY A C 1
ATOM 865 O O . GLY A 1 112 ? 5.562 -2.082 1.785 1.00 43.66 112 GLY A O 1
ATOM 866 N N . TYR A 1 113 ? 4.892 -0.031 2.202 1.00 45.97 113 TYR A N 1
ATOM 867 C CA . TYR A 1 113 ? 5.552 0.014 3.524 1.00 45.97 113 TYR A CA 1
ATOM 868 C C . TYR A 1 113 ? 4.757 -0.923 4.509 1.00 45.97 113 TYR A C 1
ATOM 870 O O . TYR A 1 113 ? 4.054 -1.850 4.088 1.00 45.97 113 TYR A O 1
ATOM 878 N N . THR A 1 114 ? 4.561 -0.569 5.784 1.00 58.16 114 THR A N 1
ATOM 879 C CA . THR A 1 114 ? 3.131 -0.535 6.161 1.00 58.16 114 THR A CA 1
ATOM 880 C C . THR A 1 114 ? 2.608 0.640 5.361 1.00 58.16 114 THR A C 1
ATOM 882 O O . THR A 1 114 ? 2.642 1.758 5.856 1.00 58.16 114 THR A O 1
ATOM 885 N N . SER A 1 115 ? 2.337 0.468 4.057 1.00 69.12 115 SER A N 1
ATOM 886 C CA . SER A 1 115 ? 1.953 1.641 3.290 1.00 69.12 115 SER A CA 1
ATOM 887 C C . SER A 1 115 ? 0.685 2.146 3.928 1.00 69.12 115 SER A C 1
ATOM 889 O O . SER A 1 115 ? -0.052 1.382 4.554 1.00 69.12 115 SER A O 1
ATOM 891 N N . PRO A 1 116 ? 0.389 3.410 3.706 1.00 76.75 116 PRO A N 1
ATOM 892 C CA . PRO A 1 116 ? -0.965 3.901 3.776 1.00 76.75 116 PRO A CA 1
ATOM 893 C C . PRO A 1 116 ? -2.031 2.824 3.363 1.00 76.75 116 PRO A C 1
ATOM 895 O O . PRO A 1 116 ? -3.015 2.675 4.082 1.00 76.75 116 PRO A O 1
ATOM 898 N N . ARG A 1 117 ? -1.753 1.908 2.400 1.00 77.06 117 ARG A N 1
ATOM 899 C CA . ARG A 1 117 ? -2.520 0.662 2.109 1.00 77.06 117 ARG A CA 1
ATOM 900 C C . ARG A 1 117 ? -2.514 -0.434 3.168 1.00 77.06 117 ARG A C 1
ATOM 902 O O . ARG A 1 117 ? -3.574 -0.921 3.551 1.00 77.06 117 ARG A O 1
ATOM 909 N N . SER A 1 118 ? -1.349 -0.875 3.622 1.00 73.62 118 SER A N 1
ATOM 910 C CA . SER A 1 118 ? -1.261 -1.917 4.650 1.00 73.62 118 SER A CA 1
ATOM 911 C C . SER A 1 118 ? -1.691 -1.428 6.039 1.00 73.62 118 SER A C 1
ATOM 913 O O . SER A 1 118 ? -2.146 -2.251 6.831 1.00 73.62 118 SER A O 1
ATOM 915 N N . VAL A 1 119 ? -1.598 -0.124 6.341 1.00 86.44 119 VAL A N 1
ATOM 916 C CA . VAL A 1 119 ? -2.079 0.470 7.607 1.00 86.44 119 VAL A CA 1
ATOM 917 C C . VAL A 1 119 ? -3.594 0.479 7.588 1.00 86.44 119 VAL A C 1
ATOM 919 O O . VAL A 1 119 ? -4.226 -0.038 8.502 1.00 86.44 119 VAL A O 1
ATOM 922 N N . ALA A 1 120 ? -4.163 0.990 6.495 1.00 82.31 120 ALA A N 1
ATOM 923 C CA . ALA A 1 120 ? -5.578 0.914 6.191 1.00 82.31 120 ALA A CA 1
ATOM 924 C C . ALA A 1 120 ? -6.133 -0.510 6.330 1.00 82.31 120 ALA A C 1
ATOM 926 O O . ALA A 1 120 ? -7.131 -0.707 7.016 1.00 82.31 120 ALA A O 1
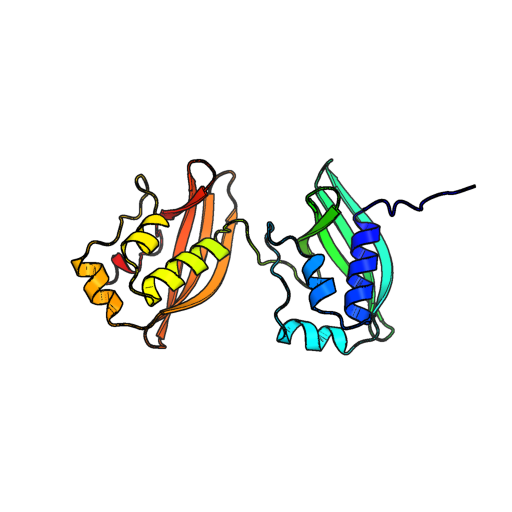ATOM 927 N N . ARG A 1 121 ? -5.453 -1.509 5.751 1.00 87.12 121 ARG A N 1
ATOM 928 C CA . ARG A 1 121 ? -5.813 -2.926 5.901 1.00 87.12 121 ARG A CA 1
ATOM 929 C C . ARG A 1 121 ? -5.783 -3.383 7.351 1.00 87.12 121 ARG A C 1
ATOM 931 O O . ARG A 1 121 ? -6.807 -3.787 7.894 1.00 87.12 121 ARG A O 1
ATOM 938 N N . SER A 1 122 ? -4.628 -3.227 7.988 1.00 84.25 122 SER A N 1
ATOM 939 C CA . SER A 1 122 ? -4.376 -3.688 9.354 1.00 84.25 122 SER A CA 1
ATOM 940 C C . SER A 1 122 ? -5.329 -3.066 10.374 1.00 84.25 122 SER A C 1
ATOM 942 O O . SER A 1 122 ? -5.759 -3.743 11.305 1.00 84.25 122 SER A O 1
ATOM 944 N N . TYR A 1 123 ? -5.648 -1.782 10.217 1.00 91.12 123 TYR A N 1
ATOM 945 C CA . TYR A 1 123 ? -6.578 -1.057 11.075 1.00 91.12 123 TYR A CA 1
ATOM 946 C C . TYR A 1 123 ? -7.997 -1.623 10.969 1.00 91.12 123 TYR A C 1
ATOM 948 O O . TYR A 1 123 ? -8.638 -1.870 11.986 1.00 91.12 123 TYR A O 1
ATOM 956 N N . ILE A 1 124 ? -8.466 -1.896 9.753 1.00 90.94 124 ILE A N 1
ATOM 957 C CA . ILE A 1 124 ? -9.838 -2.345 9.498 1.00 90.94 124 ILE A CA 1
ATOM 958 C C . ILE A 1 124 ? -10.045 -3.814 9.881 1.00 90.94 124 ILE A C 1
ATOM 960 O O . ILE A 1 124 ? -11.062 -4.132 10.486 1.00 90.94 124 ILE A O 1
ATOM 964 N N . GLU A 1 125 ? -9.044 -4.674 9.679 1.00 90.12 125 GLU A N 1
ATOM 965 C CA . GLU A 1 125 ? -9.021 -6.049 10.217 1.00 90.12 125 GLU A CA 1
ATOM 966 C C . GLU A 1 125 ? -9.091 -6.090 11.764 1.00 90.12 125 GLU A C 1
ATOM 968 O O . GLU A 1 125 ? -9.566 -7.061 12.358 1.00 90.12 125 GLU A O 1
ATOM 973 N N . ARG A 1 126 ? -8.618 -5.039 12.450 1.00 90.88 126 ARG A N 1
ATOM 974 C CA . ARG A 1 126 ? -8.669 -4.918 13.923 1.00 90.88 126 ARG A CA 1
ATOM 975 C C . ARG A 1 126 ? -9.987 -4.345 14.431 1.00 90.88 126 ARG A C 1
ATOM 977 O O . ARG A 1 126 ? -10.437 -4.737 15.503 1.00 90.88 126 ARG A O 1
ATOM 984 N N . VAL A 1 127 ? -10.608 -3.455 13.655 1.00 91.88 127 VAL A N 1
ATOM 985 C CA . VAL A 1 127 ? -11.985 -3.008 13.905 1.00 91.88 127 VAL A CA 1
ATOM 986 C C . VAL A 1 127 ? -12.955 -4.188 13.734 1.00 91.88 127 VAL A C 1
ATOM 988 O O . VAL A 1 127 ? -13.752 -4.413 14.636 1.00 91.88 127 VAL A O 1
ATOM 991 N N . ASP A 1 128 ? -12.807 -4.998 12.675 1.00 93.38 128 ASP A N 1
ATOM 992 C CA . ASP A 1 128 ? -13.579 -6.240 12.462 1.00 93.38 128 ASP A CA 1
ATOM 993 C C . ASP A 1 128 ? -13.445 -7.233 13.624 1.00 93.38 128 ASP A C 1
ATOM 995 O O . ASP A 1 128 ? -14.423 -7.661 14.232 1.00 93.38 128 ASP A O 1
ATOM 999 N N . SER A 1 129 ? -12.205 -7.575 13.987 1.00 91.38 129 SER A N 1
ATOM 1000 C CA . SER A 1 129 ? -11.936 -8.593 15.011 1.00 91.38 129 SER A CA 1
ATOM 1001 C C . SER A 1 129 ? -12.257 -8.162 16.449 1.00 91.38 129 SER A C 1
ATOM 1003 O O . SER A 1 129 ? -12.033 -8.940 17.382 1.00 91.38 129 SER A O 1
ATOM 1005 N N . GLY A 1 130 ? -12.786 -6.952 16.654 1.00 90.50 130 GLY A N 1
ATOM 1006 C CA . GLY A 1 130 ? -13.144 -6.444 17.974 1.00 90.50 130 GLY A CA 1
ATOM 1007 C C . GLY A 1 130 ? -11.939 -6.073 18.854 1.00 90.50 130 GLY A C 1
ATOM 1008 O O . GLY A 1 130 ? -12.088 -5.978 20.074 1.00 90.50 130 GLY A O 1
ATOM 1009 N N . ASP A 1 131 ? -10.754 -5.853 18.275 1.00 93.38 131 ASP A N 1
ATOM 1010 C CA . ASP A 1 131 ? -9.527 -5.533 19.018 1.00 93.38 131 ASP A CA 1
ATOM 1011 C C . ASP A 1 131 ? -9.298 -4.013 19.100 1.00 93.38 131 ASP A C 1
ATOM 1013 O O . ASP A 1 131 ? -8.573 -3.408 18.302 1.00 93.38 131 ASP A O 1
ATOM 1017 N N . GLN A 1 132 ? -9.943 -3.388 20.091 1.00 94.12 132 GLN A N 1
ATOM 1018 C CA . GLN A 1 132 ? -9.882 -1.943 20.333 1.00 94.12 132 GLN A CA 1
ATOM 1019 C C . GLN A 1 132 ? -8.455 -1.431 20.534 1.00 94.12 132 GLN A C 1
ATOM 1021 O O . GLN A 1 132 ? -8.072 -0.418 19.944 1.00 94.12 132 GLN A O 1
ATOM 1026 N N . ASP A 1 133 ? -7.681 -2.102 21.388 1.00 92.31 133 ASP A N 1
ATOM 1027 C CA . ASP A 1 133 ? -6.329 -1.671 21.738 1.00 92.31 133 ASP A CA 1
ATOM 1028 C C . ASP A 1 133 ? -5.419 -1.753 20.503 1.00 92.31 133 ASP A C 1
ATOM 1030 O O . ASP A 1 133 ? -4.643 -0.829 20.242 1.00 92.31 133 ASP A O 1
ATOM 1034 N N . ALA A 1 134 ? -5.565 -2.798 19.679 1.00 88.94 134 ALA A N 1
ATOM 1035 C CA . ALA A 1 134 ? -4.814 -2.920 18.435 1.00 88.94 134 ALA A CA 1
ATOM 1036 C C . ALA A 1 134 ? -5.274 -1.928 17.350 1.00 88.94 134 ALA A C 1
ATOM 1038 O O . ALA A 1 134 ? -4.431 -1.427 16.602 1.00 88.94 134 ALA A O 1
ATOM 1039 N N . ALA A 1 135 ? -6.573 -1.633 17.235 1.00 88.62 135 ALA A N 1
ATOM 1040 C CA . ALA A 1 135 ? -7.077 -0.622 16.301 1.00 88.62 135 ALA A CA 1
ATOM 1041 C C . ALA A 1 135 ? -6.584 0.785 16.688 1.00 88.62 135 ALA A C 1
ATOM 1043 O O . ALA A 1 135 ? -6.143 1.549 15.829 1.00 88.62 135 ALA A O 1
ATOM 1044 N N . ASN A 1 136 ? -6.586 1.106 17.985 1.00 93.44 136 ASN A N 1
ATOM 1045 C CA . ASN A 1 136 ? -6.052 2.360 18.516 1.00 93.44 136 ASN A CA 1
ATOM 1046 C C . ASN A 1 136 ? -4.546 2.509 18.302 1.00 93.44 136 ASN A C 1
ATOM 1048 O O . ASN A 1 136 ? -4.098 3.610 18.005 1.00 93.44 136 ASN A O 1
ATOM 1052 N N . ALA A 1 137 ? -3.778 1.420 18.371 1.00 87.31 137 ALA A N 1
ATOM 1053 C CA . ALA A 1 137 ? -2.340 1.444 18.102 1.00 87.31 137 ALA A CA 1
ATOM 1054 C C . ALA A 1 137 ? -1.972 1.853 16.656 1.00 87.31 137 ALA A C 1
ATOM 1056 O O . ALA A 1 137 ? -0.823 2.199 16.403 1.00 87.31 137 ALA A O 1
ATOM 1057 N N . MET A 1 138 ? -2.922 1.845 15.710 1.00 91.12 138 MET A N 1
ATOM 1058 C CA . MET A 1 138 ? -2.718 2.360 14.343 1.00 91.12 138 MET A CA 1
ATOM 1059 C C . MET A 1 138 ? -2.984 3.871 14.220 1.00 91.12 138 MET A C 1
ATOM 1061 O O . MET A 1 138 ? -2.816 4.439 13.139 1.00 91.12 138 MET A O 1
ATOM 1065 N N . ILE A 1 139 ? -3.429 4.525 15.298 1.00 92.38 139 ILE A N 1
ATOM 1066 C CA . ILE A 1 139 ? -3.770 5.949 15.352 1.00 92.38 139 ILE A CA 1
ATOM 1067 C C . ILE A 1 139 ? -2.671 6.707 16.100 1.00 92.38 139 ILE A C 1
ATOM 1069 O O . ILE A 1 139 ? -2.131 6.252 17.103 1.00 92.38 139 ILE A O 1
ATOM 1073 N N . ALA A 1 140 ? -2.334 7.890 15.601 1.00 91.38 140 ALA A N 1
ATOM 1074 C CA . ALA A 1 140 ? -1.313 8.747 16.180 1.00 91.38 140 ALA A CA 1
ATOM 1075 C C . ALA A 1 140 ? -1.738 9.381 17.523 1.00 91.38 140 ALA A C 1
ATOM 1077 O O . ALA A 1 140 ? -2.623 10.232 17.539 1.00 91.38 140 ALA A O 1
ATOM 1078 N N . ASP A 1 141 ? -1.013 9.106 18.616 1.00 88.50 141 ASP A N 1
ATOM 1079 C CA . ASP A 1 141 ? -1.221 9.738 19.941 1.00 88.50 141 ASP A CA 1
ATOM 1080 C C . ASP A 1 141 ? -1.224 11.282 19.909 1.00 88.50 141 ASP A C 1
ATOM 1082 O O . ASP A 1 141 ? -1.924 11.941 20.680 1.00 88.50 141 ASP A O 1
ATOM 1086 N N . ALA A 1 142 ? -0.410 11.871 19.027 1.00 87.56 142 ALA A N 1
ATOM 1087 C CA . ALA A 1 142 ? -0.302 13.318 18.813 1.00 87.56 142 ALA A CA 1
ATOM 1088 C C . ALA A 1 142 ? -1.025 13.797 17.536 1.00 87.56 142 ALA A C 1
ATOM 1090 O O . ALA A 1 142 ? -0.773 14.910 17.063 1.00 87.56 142 ALA A O 1
ATOM 1091 N N . GLY A 1 143 ? -1.868 12.942 16.954 1.00 84.19 143 GLY A N 1
ATOM 1092 C CA . GLY A 1 143 ? -2.588 13.188 15.714 1.00 84.19 143 GLY A CA 1
ATOM 1093 C C . GLY A 1 143 ? -3.790 14.122 15.849 1.00 84.19 143 GLY A C 1
ATOM 1094 O O . GLY A 1 143 ? -4.200 14.550 16.926 1.00 84.19 143 GLY A O 1
ATOM 1095 N N . GLU A 1 144 ? -4.374 14.423 14.695 1.00 89.81 144 GLU A N 1
ATOM 1096 C CA . GLU A 1 144 ? -5.688 15.051 14.542 1.00 89.81 144 GLU A CA 1
ATOM 1097 C C . GLU A 1 144 ? -6.833 14.051 14.791 1.00 89.81 144 GLU A C 1
ATOM 1099 O O . GLU A 1 144 ? -7.951 14.468 15.096 1.00 89.81 144 GLU A O 1
ATOM 1104 N N . LEU A 1 145 ? -6.570 12.744 14.652 1.00 91.12 145 LEU A N 1
ATOM 1105 C CA . LEU A 1 145 ? -7.512 11.675 14.978 1.00 91.12 145 LEU A CA 1
ATOM 1106 C C . LEU A 1 145 ? -7.301 11.190 16.418 1.00 91.12 145 LEU A C 1
ATOM 1108 O O . LEU A 1 145 ? -6.186 10.846 16.793 1.00 91.12 145 LEU A O 1
ATOM 1112 N N . GLY A 1 146 ? -8.371 11.140 17.213 1.00 89.88 146 GLY A N 1
ATOM 1113 C CA . GLY A 1 146 ? -8.325 10.550 18.553 1.00 89.88 146 GLY A CA 1
ATOM 1114 C C . GLY A 1 146 ? -8.420 9.017 18.525 1.00 89.88 146 GLY A C 1
ATOM 1115 O O . GLY A 1 146 ? -8.911 8.454 17.545 1.00 89.88 146 GLY A O 1
ATOM 1116 N N . PRO A 1 147 ? -7.999 8.322 19.594 1.00 92.12 147 PRO A N 1
ATOM 1117 C CA . PRO A 1 147 ? -8.284 6.901 19.768 1.00 92.12 147 PRO A CA 1
ATOM 1118 C C . PRO A 1 147 ? -9.777 6.667 20.050 1.00 92.12 147 PRO A C 1
ATOM 1120 O O . PRO A 1 147 ? -10.448 7.507 20.648 1.00 92.12 147 PRO A O 1
ATOM 1123 N N . TRP A 1 148 ? -10.275 5.491 19.671 1.00 92.38 148 TRP A N 1
ATOM 1124 C CA . TRP A 1 148 ? -11.571 4.959 20.083 1.00 92.38 148 TRP A CA 1
ATOM 1125 C C . TRP A 1 148 ? -11.666 4.839 21.606 1.00 92.38 148 TRP A C 1
ATOM 1127 O O . TRP A 1 148 ? -10.835 4.168 22.234 1.00 92.38 148 TRP A O 1
ATOM 1137 N N . SER A 1 149 ? -12.719 5.399 22.196 1.00 92.38 149 SER A N 1
ATOM 1138 C CA . SER A 1 149 ? -13.153 5.066 23.554 1.00 92.38 149 SER A CA 1
ATOM 1139 C C . SER A 1 149 ? -13.881 3.716 23.595 1.00 92.38 149 SER A C 1
ATOM 1141 O O . SER A 1 149 ? -14.346 3.208 22.577 1.00 92.38 149 SER A O 1
ATOM 1143 N N . ALA A 1 150 ? -13.972 3.112 24.785 1.00 90.00 150 ALA A N 1
ATOM 1144 C CA . ALA A 1 150 ? -14.605 1.801 24.955 1.00 90.00 150 ALA A CA 1
ATOM 1145 C C . ALA A 1 150 ? -16.097 1.800 24.579 1.00 90.00 150 ALA A C 1
ATOM 1147 O O . ALA A 1 150 ? -16.571 0.824 24.012 1.00 90.00 150 ALA A O 1
ATOM 1148 N N . ASP A 1 151 ? -16.819 2.895 24.842 1.00 88.56 151 ASP A N 1
ATOM 1149 C CA . ASP A 1 151 ? -18.242 3.011 24.499 1.00 88.56 151 ASP A CA 1
ATOM 1150 C C . ASP A 1 151 ? -18.461 3.133 22.975 1.00 88.56 151 ASP A C 1
ATOM 1152 O O . ASP A 1 151 ? -19.428 2.592 22.442 1.00 88.56 151 ASP A O 1
ATOM 1156 N N . GLU A 1 152 ? -17.556 3.809 22.255 1.00 87.31 152 GLU A N 1
ATOM 1157 C CA . GLU A 1 152 ? -17.594 3.873 20.785 1.00 87.31 152 GLU A CA 1
ATOM 1158 C C . GLU A 1 152 ? -17.211 2.522 20.160 1.00 87.31 152 GLU A C 1
ATOM 1160 O O . GLU A 1 152 ? -17.807 2.116 19.163 1.00 87.31 152 GLU A O 1
ATOM 1165 N N . PHE A 1 153 ? -16.243 1.811 20.753 1.00 88.12 153 PHE A N 1
ATOM 1166 C CA . PHE A 1 153 ? -15.762 0.536 20.224 1.00 88.12 153 PHE A CA 1
ATOM 1167 C C . PHE A 1 153 ? -16.714 -0.642 20.493 1.00 88.12 153 PHE A C 1
ATOM 1169 O O . PHE A 1 153 ? -16.908 -1.471 19.610 1.00 88.12 153 PHE A O 1
ATOM 1176 N N . ASP A 1 154 ? -17.378 -0.685 21.655 1.00 88.62 154 ASP A N 1
ATOM 1177 C CA . ASP A 1 154 ? -18.470 -1.638 21.936 1.00 88.62 154 ASP A CA 1
ATOM 1178 C C . ASP A 1 154 ? -19.637 -1.456 20.949 1.00 88.62 154 ASP A C 1
ATOM 1180 O O . ASP A 1 154 ? -20.252 -2.430 20.517 1.00 88.62 154 ASP A O 1
ATOM 1184 N N . TRP A 1 155 ? -19.896 -0.212 20.519 1.00 85.62 155 TRP A N 1
ATOM 1185 C CA . TRP A 1 155 ? -20.897 0.074 19.493 1.00 85.62 155 TRP A CA 1
ATOM 1186 C C . TRP A 1 155 ? -20.464 -0.384 18.091 1.00 85.62 155 TRP A C 1
ATOM 1188 O O . TRP A 1 155 ? -21.263 -1.039 17.420 1.00 85.62 155 TRP A O 1
ATOM 1198 N N . VAL A 1 156 ? -19.230 -0.098 17.637 1.00 85.81 156 VAL A N 1
ATOM 1199 C CA . VAL A 1 156 ? -18.782 -0.597 16.316 1.00 85.81 156 VAL A CA 1
ATOM 1200 C C . VAL A 1 156 ? -18.548 -2.108 16.285 1.00 85.81 156 VAL A C 1
ATOM 1202 O O . VAL A 1 156 ? -18.759 -2.708 15.240 1.00 85.81 156 VAL A O 1
ATOM 1205 N N . GLY A 1 157 ? -18.240 -2.755 17.411 1.00 84.31 157 GLY A N 1
ATOM 1206 C CA . GLY A 1 157 ? -18.128 -4.219 17.502 1.00 84.31 157 GLY A CA 1
ATOM 1207 C C . GLY A 1 157 ? -19.439 -4.989 17.265 1.00 84.31 157 GLY A C 1
ATOM 1208 O O . GLY A 1 157 ? -19.451 -6.217 17.326 1.00 84.31 157 GLY A O 1
ATOM 1209 N N . ALA A 1 158 ? -20.552 -4.290 17.014 1.00 87.50 158 ALA A N 1
ATOM 1210 C CA . ALA A 1 158 ? -21.813 -4.879 16.569 1.00 87.50 158 ALA A CA 1
ATOM 1211 C C . ALA A 1 158 ? -21.913 -5.078 15.041 1.00 87.50 158 ALA A C 1
ATOM 1213 O O . ALA A 1 158 ? -22.925 -5.623 14.598 1.00 87.50 158 ALA A O 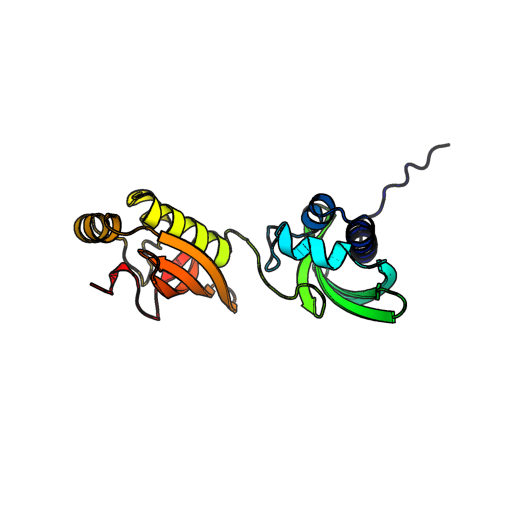1
ATOM 1214 N N . PHE A 1 159 ? -20.915 -4.627 14.268 1.00 87.75 159 PHE A N 1
ATOM 1215 C CA . PHE A 1 159 ? -20.894 -4.653 12.803 1.00 87.75 159 PHE A CA 1
ATOM 1216 C C . PHE A 1 159 ? -19.679 -5.445 12.279 1.00 87.75 159 PHE A C 1
ATOM 1218 O O . PHE A 1 159 ? -18.591 -5.313 12.835 1.00 87.75 159 PHE A O 1
ATOM 1225 N N . ASP A 1 160 ? -19.837 -6.205 11.190 1.00 90.31 160 ASP A N 1
ATOM 1226 C CA . ASP A 1 160 ? -18.729 -6.915 10.513 1.00 90.31 160 ASP A CA 1
ATOM 1227 C C . ASP A 1 160 ? -17.953 -5.952 9.582 1.00 90.31 160 ASP A C 1
ATOM 1229 O O . ASP A 1 160 ? -18.587 -5.231 8.799 1.00 90.31 160 ASP A O 1
ATOM 1233 N N . PHE A 1 161 ? -16.609 -5.960 9.591 1.00 90.31 161 PHE A N 1
ATOM 1234 C CA . PHE A 1 161 ? -15.769 -5.085 8.752 1.00 90.31 161 PHE A CA 1
ATOM 1235 C C . PHE A 1 161 ? -14.838 -5.846 7.790 1.00 90.31 161 PHE A C 1
ATOM 1237 O O . PHE A 1 161 ? -14.238 -6.859 8.121 1.00 90.31 161 PHE A O 1
ATOM 1244 N N . GLU A 1 162 ? -14.624 -5.308 6.586 1.00 89.62 162 GLU A N 1
ATOM 1245 C CA . GLU A 1 162 ? -13.679 -5.887 5.612 1.00 89.62 162 GLU A CA 1
ATOM 1246 C C . GLU A 1 162 ? -12.810 -4.790 4.992 1.00 89.62 162 GLU A C 1
ATOM 1248 O O . GLU A 1 162 ? -13.339 -3.794 4.491 1.00 89.62 162 GLU A O 1
ATOM 1253 N N . PHE A 1 163 ? -11.482 -4.957 4.982 1.00 86.75 163 PHE A N 1
ATOM 1254 C CA . PHE A 1 163 ? -10.621 -4.098 4.167 1.00 86.75 163 PHE A CA 1
ATOM 1255 C C . PHE A 1 163 ? -10.730 -4.501 2.701 1.00 86.75 163 PHE A C 1
ATOM 1257 O O . PHE A 1 163 ? -10.351 -5.608 2.325 1.00 86.75 163 PHE A O 1
ATOM 1264 N N . ILE A 1 164 ? -11.170 -3.565 1.864 1.00 77.06 164 ILE A N 1
ATOM 1265 C CA . ILE A 1 164 ? -11.323 -3.798 0.427 1.00 77.06 164 ILE A CA 1
ATOM 1266 C C . ILE A 1 164 ? -10.117 -3.258 -0.341 1.00 77.06 164 ILE A C 1
ATOM 1268 O O . ILE A 1 164 ? -9.554 -3.941 -1.195 1.00 77.06 164 ILE A O 1
ATOM 1272 N N . ALA A 1 165 ? -9.729 -2.009 -0.076 1.00 75.25 165 ALA A N 1
ATOM 1273 C CA . ALA A 1 165 ? -8.675 -1.340 -0.827 1.00 75.25 165 ALA A CA 1
ATOM 1274 C C . ALA A 1 165 ? -8.152 -0.096 -0.113 1.00 75.25 165 ALA A C 1
ATOM 1276 O O . ALA A 1 165 ? -8.820 0.496 0.738 1.00 75.25 165 ALA A O 1
ATOM 1277 N N . PHE A 1 166 ? -6.988 0.363 -0.567 1.00 77.38 166 PHE A N 1
ATOM 1278 C CA . PHE A 1 166 ? -6.561 1.735 -0.352 1.00 77.38 166 PHE A CA 1
ATOM 1279 C C . PHE A 1 166 ? -5.878 2.318 -1.591 1.00 77.38 166 PHE A C 1
ATOM 1281 O O . PHE A 1 166 ? -5.290 1.578 -2.393 1.00 77.38 166 PHE A O 1
ATOM 1288 N N . GLU A 1 167 ? -5.910 3.648 -1.664 1.00 76.69 167 GLU A N 1
ATOM 1289 C CA . GLU A 1 167 ? -5.301 4.495 -2.686 1.00 76.69 167 GLU A CA 1
ATOM 1290 C C . GLU A 1 167 ? -4.479 5.642 -2.064 1.00 76.69 167 GLU A C 1
ATOM 1292 O O . GLU A 1 167 ? -4.950 6.334 -1.161 1.00 76.69 167 GLU A O 1
ATOM 1297 N N . MET A 1 168 ? -3.262 5.872 -2.572 1.00 76.75 168 MET A N 1
ATOM 1298 C CA . MET A 1 168 ? -2.390 6.997 -2.202 1.00 76.75 168 MET A CA 1
ATOM 1299 C C . MET A 1 168 ? -2.836 8.255 -2.964 1.00 76.75 168 MET A C 1
ATOM 1301 O O . MET A 1 168 ? -2.576 8.389 -4.154 1.00 76.75 168 MET A O 1
ATOM 1305 N N . VAL A 1 169 ? -3.535 9.157 -2.269 1.00 79.19 169 VAL A N 1
ATOM 1306 C CA . VAL A 1 169 ? -4.184 10.371 -2.811 1.00 79.19 169 VAL A CA 1
ATOM 1307 C C . VAL A 1 169 ? -3.219 11.559 -2.908 1.00 79.19 169 VAL A C 1
ATOM 1309 O O . VAL A 1 169 ? -3.358 12.403 -3.792 1.00 79.19 169 VAL A O 1
ATOM 1312 N N . GLU A 1 170 ? -2.251 11.646 -1.999 1.00 79.56 170 GLU A N 1
ATOM 1313 C CA . GLU A 1 170 ? -1.204 12.673 -1.972 1.00 79.56 170 GLU A CA 1
ATOM 1314 C C . GLU A 1 170 ? 0.079 12.025 -1.442 1.00 79.56 170 GLU A C 1
ATOM 1316 O O . GLU A 1 170 ? 0.001 11.269 -0.480 1.00 79.56 170 GLU A O 1
ATOM 1321 N N . GLU A 1 171 ? 1.238 12.302 -2.044 1.00 73.38 171 GLU A N 1
ATOM 1322 C CA . GLU A 1 171 ? 2.557 11.906 -1.525 1.00 73.38 171 GLU A CA 1
ATOM 1323 C C . GLU A 1 171 ? 3.360 13.182 -1.246 1.00 73.38 171 GLU A C 1
ATOM 1325 O O . GLU A 1 171 ? 3.891 13.824 -2.155 1.00 73.38 171 GLU A O 1
ATOM 1330 N N . GLY A 1 172 ? 3.380 13.592 0.022 1.00 70.00 172 GLY A N 1
ATOM 1331 C CA . GLY A 1 172 ? 4.273 14.624 0.539 1.00 70.00 172 GLY A CA 1
ATOM 1332 C C . GLY A 1 172 ? 5.586 14.020 1.045 1.00 70.00 172 GLY A C 1
ATOM 1333 O O . GLY A 1 172 ? 5.756 12.807 1.112 1.00 70.00 172 GLY A O 1
ATOM 1334 N N . GLU A 1 173 ? 6.525 14.870 1.469 1.00 64.62 173 GLU A N 1
ATOM 1335 C CA . GLU A 1 173 ? 7.834 14.411 1.974 1.00 64.62 173 GLU A CA 1
ATOM 1336 C C . GLU A 1 173 ? 7.742 13.586 3.276 1.00 64.62 173 GLU A C 1
ATOM 1338 O O . GLU A 1 173 ? 8.671 12.850 3.600 1.00 64.62 173 GLU A O 1
ATOM 1343 N N . VAL A 1 174 ? 6.656 13.736 4.050 1.00 70.00 174 VAL A N 1
ATOM 1344 C CA . VAL A 1 174 ? 6.471 13.109 5.379 1.00 70.00 174 VAL A CA 1
ATOM 1345 C C . VAL A 1 174 ? 5.039 12.641 5.670 1.00 70.00 174 VAL A C 1
ATOM 1347 O O . VAL A 1 174 ? 4.784 12.074 6.735 1.00 70.00 174 VAL A O 1
ATOM 1350 N N . ASP A 1 175 ? 4.090 12.913 4.777 1.00 83.69 175 ASP A N 1
ATOM 1351 C CA . ASP A 1 175 ? 2.701 12.487 4.903 1.00 83.69 175 ASP A CA 1
ATOM 1352 C C . ASP A 1 175 ? 2.151 11.999 3.567 1.00 83.69 175 ASP A C 1
ATOM 1354 O O . ASP A 1 175 ? 2.528 12.479 2.500 1.00 83.69 175 ASP A O 1
ATOM 1358 N N . VAL A 1 176 ? 1.255 11.023 3.651 1.00 85.00 176 VAL A N 1
ATOM 1359 C CA . VAL A 1 176 ? 0.472 10.524 2.533 1.00 85.00 176 VAL A CA 1
ATOM 1360 C C . VAL A 1 176 ? -0.980 10.619 2.940 1.00 85.00 176 VAL A C 1
ATOM 1362 O O . VAL A 1 176 ? -1.425 9.963 3.882 1.00 85.00 176 VAL A O 1
ATOM 1365 N N . VAL A 1 177 ? -1.755 11.405 2.210 1.00 88.69 177 VAL A N 1
ATOM 1366 C CA . VAL A 1 177 ? -3.207 11.275 2.297 1.00 88.69 177 VAL A CA 1
ATOM 1367 C C . VAL A 1 177 ? -3.598 10.068 1.464 1.00 88.69 177 VAL A C 1
ATOM 1369 O O . VAL A 1 177 ? -3.093 9.892 0.358 1.00 88.69 177 VAL A O 1
ATOM 1372 N N . GLY A 1 178 ? -4.503 9.239 1.964 1.00 84.94 178 GLY A N 1
ATOM 1373 C CA . GLY A 1 178 ? -5.070 8.176 1.158 1.00 84.94 178 GLY A CA 1
ATOM 1374 C C . GLY A 1 178 ? -6.441 7.718 1.618 1.00 84.94 178 GLY A C 1
ATOM 1375 O O . GLY A 1 178 ? -6.835 7.881 2.776 1.00 84.94 178 GLY A O 1
ATOM 1376 N N . ASP A 1 179 ? -7.186 7.188 0.661 1.00 86.50 179 ASP A N 1
ATOM 1377 C CA . ASP A 1 179 ? -8.558 6.750 0.859 1.00 86.50 179 ASP A CA 1
ATOM 1378 C C . ASP A 1 179 ? -8.588 5.257 1.155 1.00 86.50 179 ASP A C 1
ATOM 1380 O O . ASP A 1 179 ? -7.941 4.463 0.475 1.00 86.50 179 ASP A O 1
ATOM 1384 N N . VAL A 1 180 ? -9.352 4.883 2.178 1.00 87.94 180 VAL A N 1
ATOM 1385 C CA . VAL A 1 180 ? -9.508 3.505 2.647 1.00 87.94 180 VAL A CA 1
ATOM 1386 C C . VAL A 1 180 ? -10.933 3.067 2.406 1.00 87.94 180 VAL A C 1
ATOM 1388 O O . VAL A 1 180 ? -11.859 3.691 2.920 1.00 87.94 180 VAL A O 1
ATOM 1391 N N . THR A 1 181 ? -11.115 2.003 1.629 1.00 83.06 181 THR A N 1
ATOM 1392 C CA . THR A 1 181 ? -12.436 1.456 1.307 1.00 83.06 181 THR A CA 1
ATOM 1393 C C . THR A 1 181 ? -12.685 0.177 2.096 1.00 83.06 181 THR A C 1
ATOM 1395 O O . THR A 1 181 ? -11.830 -0.707 2.163 1.00 83.06 181 THR A O 1
ATOM 1398 N N . ILE A 1 182 ? -13.858 0.129 2.724 1.00 87.81 182 ILE A N 1
ATOM 1399 C CA . ILE A 1 182 ? -14.192 -0.720 3.869 1.00 87.81 182 ILE A CA 1
ATOM 1400 C C . ILE A 1 182 ? -15.611 -1.261 3.675 1.00 87.81 182 ILE A C 1
ATOM 1402 O O . ILE A 1 182 ? -16.484 -0.483 3.296 1.00 87.81 182 ILE A O 1
ATOM 1406 N N . ALA A 1 183 ? -15.894 -2.530 3.959 1.00 88.31 183 ALA A N 1
ATOM 1407 C CA . ALA A 1 183 ? -17.275 -2.989 4.177 1.00 88.31 183 ALA A CA 1
ATOM 1408 C C . ALA A 1 183 ? -17.663 -2.849 5.659 1.00 88.31 183 ALA A C 1
ATOM 1410 O O . ALA A 1 183 ? -16.796 -3.000 6.509 1.00 88.31 183 ALA A O 1
ATOM 1411 N N . ILE A 1 184 ? -18.934 -2.549 5.958 1.00 89.12 184 ILE A N 1
ATOM 1412 C CA . ILE A 1 184 ? -19.507 -2.478 7.318 1.00 89.12 184 ILE A CA 1
ATOM 1413 C C . ILE A 1 184 ? -20.912 -3.104 7.288 1.00 89.12 184 ILE A C 1
ATOM 1415 O O . ILE A 1 184 ? -21.817 -2.529 6.673 1.00 89.12 184 ILE A O 1
ATOM 1419 N N . ASP A 1 185 ? -21.115 -4.291 7.865 1.00 86.56 185 ASP A N 1
ATOM 1420 C CA . ASP A 1 185 ? -22.351 -5.092 7.709 1.00 86.56 185 ASP A CA 1
ATOM 1421 C C . ASP A 1 185 ? -22.773 -5.258 6.229 1.00 86.56 185 ASP A C 1
ATOM 1423 O O . ASP A 1 185 ? -23.944 -5.157 5.847 1.00 86.56 185 ASP A O 1
ATOM 1427 N N . GLY A 1 186 ? -21.786 -5.426 5.343 1.00 77.50 186 GLY A N 1
ATOM 1428 C CA . GLY A 1 186 ? -21.989 -5.473 3.889 1.00 77.50 186 GLY A CA 1
ATOM 1429 C C . GLY A 1 186 ? -22.299 -4.123 3.217 1.00 77.50 186 GLY A C 1
ATOM 1430 O O . GLY A 1 186 ? -22.552 -4.090 2.013 1.00 77.50 186 GLY A O 1
ATOM 1431 N N . ASN A 1 187 ? -22.260 -3.002 3.946 1.00 82.38 187 ASN A N 1
ATOM 1432 C CA . ASN A 1 187 ? -22.378 -1.645 3.402 1.00 82.38 187 ASN A CA 1
ATOM 1433 C C . ASN A 1 187 ? -20.982 -1.040 3.202 1.00 82.38 187 ASN A C 1
ATOM 1435 O O . ASN A 1 187 ? -20.268 -0.768 4.167 1.00 82.38 187 ASN A O 1
ATOM 1439 N N . THR A 1 188 ? -20.580 -0.807 1.953 1.00 89.25 188 THR A N 1
ATOM 1440 C CA . THR A 1 188 ? -19.263 -0.228 1.652 1.00 89.25 188 THR A CA 1
ATOM 1441 C C . THR A 1 188 ? -19.199 1.262 1.993 1.00 89.25 188 THR A C 1
ATOM 1443 O O . THR A 1 188 ? -20.067 2.036 1.590 1.00 89.25 188 THR A O 1
ATOM 1446 N N . ASN A 1 189 ? -18.138 1.667 2.687 1.00 86.06 189 ASN A N 1
ATOM 1447 C CA . ASN A 1 189 ? -17.827 3.036 3.077 1.00 86.06 189 ASN A CA 1
ATOM 1448 C C . ASN A 1 189 ? -16.364 3.359 2.734 1.00 86.06 189 ASN A C 1
ATOM 1450 O O . ASN A 1 189 ? -15.501 2.482 2.771 1.00 86.06 189 ASN A O 1
ATOM 1454 N N . THR A 1 190 ? -16.076 4.624 2.425 1.00 89.50 190 THR A N 1
ATOM 1455 C CA . THR A 1 190 ? -14.708 5.106 2.188 1.00 89.50 190 THR A CA 1
ATOM 1456 C C . THR A 1 190 ? -14.364 6.171 3.216 1.00 89.50 190 THR A C 1
ATOM 1458 O O . THR A 1 190 ? -15.113 7.134 3.384 1.00 89.50 190 THR A O 1
ATOM 1461 N N . VAL A 1 191 ? -13.226 6.010 3.886 1.00 89.75 191 VAL A N 1
ATOM 1462 C CA . VAL A 1 191 ? -12.724 6.948 4.890 1.00 89.75 191 VAL A CA 1
ATOM 1463 C C . VAL A 1 191 ? -11.370 7.476 4.437 1.00 89.75 191 VAL A C 1
ATOM 1465 O O . VAL A 1 191 ? -10.449 6.707 4.159 1.00 89.75 191 VAL A O 1
ATOM 1468 N N . ARG A 1 192 ? -11.254 8.803 4.353 1.00 92.94 192 ARG A N 1
ATOM 1469 C CA . ARG A 1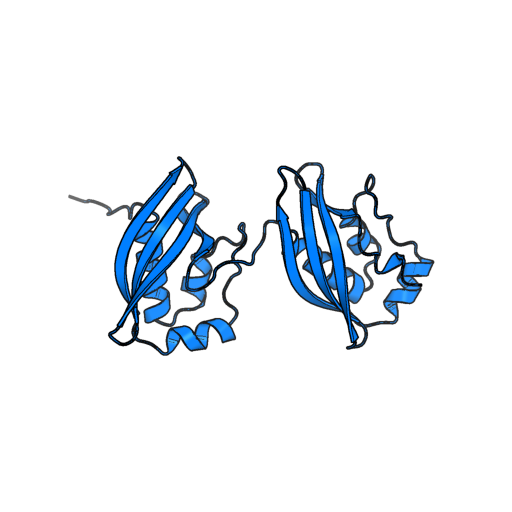 192 ? -9.997 9.467 4.014 1.00 92.94 192 ARG A CA 1
ATOM 1470 C C . ARG A 1 192 ? -9.147 9.615 5.257 1.00 92.94 192 ARG A C 1
ATOM 1472 O O . ARG A 1 192 ? -9.502 10.391 6.147 1.00 92.94 192 ARG A O 1
ATOM 1479 N N . TYR A 1 193 ? -7.997 8.962 5.260 1.00 91.62 193 TYR A N 1
ATOM 1480 C CA . TYR A 1 193 ? -7.005 9.101 6.309 1.00 91.62 193 TYR A CA 1
ATOM 1481 C C . TYR A 1 193 ? -5.782 9.851 5.777 1.00 91.62 193 TYR A C 1
ATOM 1483 O O . TYR A 1 193 ? -5.269 9.570 4.696 1.00 91.62 193 TYR A O 1
ATOM 1491 N N . ARG A 1 194 ? -5.291 10.827 6.545 1.00 93.00 194 ARG A N 1
ATOM 1492 C CA . ARG A 1 194 ? -3.894 11.238 6.429 1.00 93.00 194 ARG A CA 1
ATOM 1493 C C . ARG A 1 194 ? -3.093 10.207 7.198 1.00 93.00 194 ARG A C 1
ATOM 1495 O O . ARG A 1 194 ? -3.193 10.132 8.421 1.00 93.00 194 ARG A O 1
ATOM 1502 N N . PHE A 1 195 ? -2.290 9.456 6.475 1.00 90.19 195 PHE A N 1
ATOM 1503 C CA . PHE A 1 195 ? -1.198 8.697 7.036 1.00 90.19 195 PHE A CA 1
ATOM 1504 C C . PHE A 1 195 ? -0.024 9.651 7.178 1.00 90.19 195 PHE A C 1
ATOM 1506 O O . PHE A 1 195 ? 0.256 10.455 6.287 1.00 90.19 195 PHE A O 1
ATOM 1513 N N . ARG A 1 196 ? 0.657 9.600 8.312 1.00 89.00 196 ARG A N 1
ATOM 1514 C CA . ARG A 1 196 ? 1.891 10.351 8.500 1.00 89.00 196 ARG A CA 1
ATOM 1515 C C . ARG A 1 196 ? 2.936 9.436 9.077 1.00 89.00 196 ARG A C 1
ATOM 1517 O O . ARG A 1 196 ? 2.633 8.644 9.964 1.00 89.00 196 ARG A O 1
ATOM 1524 N N . THR A 1 197 ? 4.154 9.624 8.608 1.00 78.19 197 THR A N 1
ATOM 1525 C CA . THR A 1 197 ? 5.335 9.041 9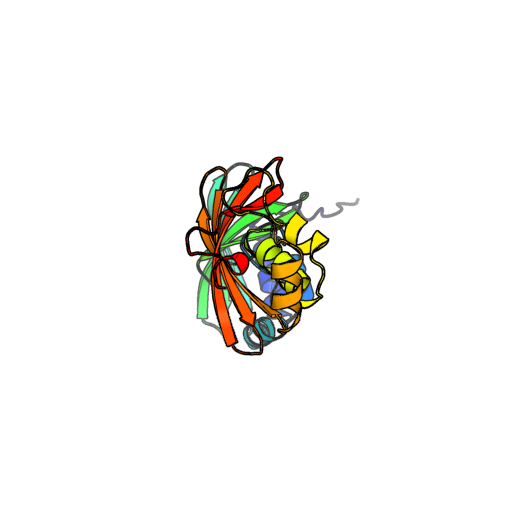.215 1.00 78.19 197 THR A CA 1
ATOM 1526 C C . THR A 1 197 ? 5.582 9.721 10.567 1.00 78.19 197 THR A C 1
ATOM 1528 O O . THR A 1 197 ? 6.006 10.880 10.621 1.00 78.19 197 THR A O 1
ATOM 1531 N N . ILE A 1 198 ? 5.277 9.028 11.666 1.00 78.06 198 ILE A N 1
ATOM 1532 C CA . ILE A 1 198 ? 5.665 9.404 13.035 1.00 78.06 198 ILE A CA 1
ATOM 1533 C C . ILE A 1 198 ? 6.700 8.394 13.494 1.00 78.06 198 ILE A C 1
ATOM 1535 O O . ILE A 1 198 ? 6.420 7.205 13.466 1.00 78.06 198 ILE A O 1
ATOM 1539 N N . GLU A 1 199 ? 7.877 8.865 13.911 1.00 70.00 199 GLU A N 1
ATOM 1540 C CA . GLU A 1 199 ? 8.966 7.987 14.381 1.00 70.00 199 GLU A CA 1
ATOM 1541 C C . GLU A 1 199 ? 9.241 6.816 13.404 1.00 70.00 199 GLU A C 1
ATOM 1543 O O . GLU A 1 199 ? 9.564 5.704 13.803 1.00 70.00 199 GLU A O 1
ATOM 1548 N N . ASP A 1 200 ? 9.118 7.118 12.103 1.00 63.94 200 ASP A N 1
ATOM 1549 C CA . ASP A 1 200 ? 9.267 6.227 10.943 1.00 63.94 200 ASP A CA 1
ATOM 1550 C C . ASP A 1 200 ? 8.148 5.182 10.703 1.00 63.94 200 ASP A C 1
ATOM 1552 O O . ASP A 1 200 ? 8.219 4.412 9.742 1.00 63.94 200 ASP A O 1
ATOM 1556 N N . GLU A 1 201 ? 7.049 5.228 11.464 1.00 74.12 201 GLU A N 1
ATOM 1557 C CA . GLU A 1 201 ? 5.840 4.423 11.234 1.00 74.12 201 GLU A CA 1
ATOM 1558 C C . GLU A 1 201 ? 4.731 5.223 10.535 1.00 74.12 201 GLU A C 1
ATOM 1560 O O . GLU A 1 201 ? 4.405 6.347 10.924 1.00 74.12 201 GLU A O 1
ATOM 1565 N N . TRP A 1 202 ? 4.103 4.632 9.513 1.00 80.94 202 TRP A N 1
ATOM 1566 C CA . TRP A 1 202 ? 2.873 5.172 8.934 1.00 80.94 202 TRP A CA 1
ATOM 1567 C C . TRP A 1 202 ? 1.715 4.932 9.902 1.00 80.94 202 TRP A C 1
ATOM 1569 O O . TRP A 1 202 ? 1.154 3.841 9.959 1.00 80.94 202 TRP A O 1
ATOM 1579 N N . LEU A 1 203 ? 1.340 5.967 10.643 1.00 90.12 203 LEU A N 1
ATOM 1580 C CA . LEU A 1 203 ? 0.164 5.949 11.507 1.00 90.12 203 LEU A CA 1
ATOM 1581 C C . LEU A 1 203 ? -0.943 6.800 10.901 1.00 90.12 203 LEU A C 1
ATOM 1583 O O . LEU A 1 203 ? -0.691 7.749 10.149 1.00 90.12 203 LEU A O 1
ATOM 1587 N N . ILE A 1 204 ? -2.184 6.485 11.261 1.00 89.88 204 ILE A N 1
ATOM 1588 C CA . ILE A 1 204 ? -3.333 7.326 10.959 1.00 89.88 204 ILE A CA 1
ATOM 1589 C C . ILE A 1 204 ? -3.200 8.602 11.796 1.00 89.88 204 ILE A C 1
ATOM 1591 O O . ILE A 1 204 ? -3.525 8.647 12.982 1.00 89.88 204 ILE A O 1
ATOM 1595 N N . TRP A 1 205 ? -2.691 9.652 11.158 1.00 92.94 205 TRP A N 1
ATOM 1596 C CA . TRP A 1 205 ? -2.500 10.968 11.752 1.00 92.94 205 TRP A CA 1
ATOM 1597 C C . TRP A 1 205 ? -3.815 11.718 11.898 1.00 92.94 205 TRP A C 1
ATOM 1599 O O . TRP A 1 205 ? -4.030 12.415 12.881 1.00 92.94 205 TRP A O 1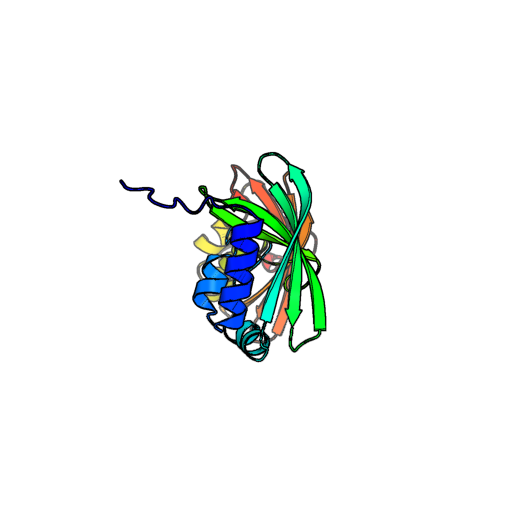
ATOM 1609 N N . GLY A 1 206 ? -4.688 11.616 10.902 1.00 91.00 206 GLY A N 1
ATOM 1610 C CA . GLY A 1 206 ? -5.924 12.383 10.846 1.00 91.00 206 GLY A CA 1
ATOM 1611 C C . GLY A 1 206 ? -6.938 11.723 9.932 1.00 91.00 206 GLY A C 1
ATOM 1612 O O . GLY A 1 206 ? -6.569 10.983 9.025 1.00 91.00 206 GLY A O 1
ATOM 1613 N N . ALA A 1 207 ? -8.213 12.040 10.125 1.00 88.56 207 ALA A N 1
ATOM 1614 C CA . ALA A 1 207 ? -9.279 11.662 9.204 1.00 88.56 207 ALA A CA 1
ATOM 1615 C C . ALA A 1 207 ? -9.925 12.930 8.614 1.00 88.56 207 ALA A C 1
ATOM 1617 O O . ALA A 1 207 ? -11.008 13.331 9.043 1.00 88.56 207 ALA A O 1
ATOM 1618 N N . PRO A 1 208 ? -9.258 13.633 7.675 1.00 82.50 208 PRO A N 1
ATOM 1619 C CA . PRO A 1 208 ? -9.721 14.934 7.183 1.00 82.50 208 PRO A CA 1
ATOM 1620 C C . PRO A 1 208 ? -11.060 14.883 6.420 1.00 82.50 208 PRO A C 1
ATOM 1622 O O . PRO A 1 208 ? -11.639 15.934 6.153 1.00 82.50 208 PRO A O 1
ATOM 1625 N N . GLY A 1 209 ? -11.563 13.688 6.080 1.00 67.38 209 GLY A N 1
ATOM 1626 C CA . GLY A 1 209 ? -12.914 13.471 5.543 1.00 67.38 209 GLY A CA 1
ATOM 1627 C C . GLY A 1 209 ? -13.992 13.156 6.594 1.00 67.38 209 GLY A C 1
ATOM 1628 O O . GLY A 1 209 ? -15.133 12.909 6.213 1.00 67.38 209 GLY A O 1
ATOM 1629 N N . GLY A 1 210 ? -13.650 13.151 7.888 1.00 72.00 210 GLY A N 1
ATOM 1630 C CA . GLY A 1 210 ? -14.413 12.475 8.944 1.00 72.00 210 GLY A CA 1
ATOM 1631 C C . GLY A 1 210 ? -13.920 11.037 9.152 1.00 72.00 210 GLY A C 1
ATOM 1632 O O . GLY A 1 210 ? -13.283 10.470 8.268 1.00 72.00 210 GLY A O 1
ATOM 1633 N N . SER A 1 211 ? -14.184 10.456 10.326 1.00 76.81 211 SER A N 1
ATOM 1634 C CA . SER A 1 211 ? -13.764 9.093 10.694 1.00 76.81 211 SER A CA 1
ATOM 1635 C C . SER A 1 211 ? -14.939 8.183 11.045 1.00 76.81 211 SER A C 1
ATOM 1637 O O . SER A 1 211 ? -16.045 8.653 11.328 1.00 76.81 211 SER A O 1
ATOM 1639 N N . LEU A 1 212 ? -14.664 6.876 11.124 1.00 74.44 212 LEU A N 1
ATOM 1640 C CA . LEU A 1 212 ? -15.572 5.893 11.726 1.00 74.44 212 LEU A CA 1
ATOM 1641 C C . LEU A 1 212 ? -16.004 6.312 13.150 1.00 74.44 212 LEU A C 1
ATOM 1643 O O . LEU A 1 212 ? -17.177 6.203 13.485 1.00 74.44 212 LEU A O 1
ATOM 1647 N N . GLN A 1 213 ? -15.094 6.899 13.940 1.00 69.94 213 GLN A N 1
ATOM 1648 C CA . GLN A 1 213 ? -15.370 7.399 15.300 1.00 69.94 213 GLN A CA 1
ATOM 1649 C C . GLN A 1 213 ? -16.286 8.634 15.329 1.00 69.94 213 GLN A C 1
ATOM 1651 O O . GLN A 1 213 ? -16.915 8.914 16.338 1.00 69.94 213 GLN A O 1
ATOM 1656 N N . SER A 1 214 ? -16.356 9.400 14.234 1.00 55.44 214 SER A N 1
ATOM 1657 C CA . SER A 1 214 ? -17.118 10.662 14.167 1.00 55.44 214 SER A CA 1
ATOM 1658 C C . SER A 1 214 ? -18.488 10.518 13.494 1.00 55.44 214 SER A C 1
ATOM 1660 O O . SER A 1 214 ? -19.170 11.519 13.277 1.00 55.44 214 SER A O 1
ATOM 1662 N N . SER A 1 215 ? -18.865 9.300 13.096 1.00 51.72 215 SER A N 1
ATOM 1663 C CA . SER A 1 215 ? -20.082 9.024 12.316 1.00 51.72 215 SER A CA 1
ATOM 1664 C C . SER A 1 215 ? -21.279 8.584 13.179 1.00 51.72 215 SER A C 1
ATOM 1666 O O . SER A 1 215 ? -22.264 8.081 12.636 1.00 51.72 215 SER A O 1
ATOM 1668 N N . CYS A 1 216 ? -21.190 8.788 14.500 1.00 41.56 216 CYS A N 1
ATOM 1669 C CA . CYS A 1 216 ? -22.151 8.366 15.526 1.00 41.56 216 CYS A CA 1
ATOM 1670 C C . CYS A 1 216 ? -22.680 9.569 16.330 1.00 41.56 216 CYS A C 1
ATOM 1672 O O . CYS A 1 216 ? -21.848 10.406 16.745 1.00 41.56 216 CYS A O 1
#

Sequence (216 aa):
MSTDQVISSSPQATAETYVRALDDADRDATNELVANGGPLETWSETEFEWVAAFDIDFVGFETVEDDDASVIGDITMAIGGNTDTVRYRFRRVEDEWLIWAALDGLRSGTAGYTSPRSVARSYIERVDSGDQDAANAMIADAGELGPWSADEFDWVGAFDFEFIAFEMVEEGEVDVVGDVTIAIDGNTNTVRYRFRTIEDEWLIWGAPGGSLQSSC

pLDDT: mean 81.86, std 13.57, range [35.81, 96.62]

InterPro domains:
  IPR032710 NTF2-like domain superfamily [SSF54427] (11-101)

Secondary structure (DSSP, 8-state):
----------HHHHHHHHHHHHHTT-HHHHHHTB-TTSS-PPPPHHHHHHHTTS-EEEEEEEEEEEETTEEEEEEEEEETTEEEEEEEEEEEETTEEEEEEEEESTT-S---SS-HHHHHHHHHHHHHTT-HHHHHTTB-TTSSSPPPPHHHHHHHTTS-EEEEEEEEEEE-SSEEEEEEEEEETTEEEEEEEEEEEETTEEEEEE-TT--GGG--